Protein 6RPO (pdb70)

Foldseek 3Di:
DVVVVVCVCVVWVKDKDKFKDKDKDKDAADPPQQFKDKDFDWDWVLVRWDADDPQQGGPQQFWKKDFFKKKKKWAFDDAPVDDDKWKKKKDWDALQDGPHDDVPDDTGSDHPCPPPPGIDIDGPHHDMDMDMDGWFWHDDPPPSDTDDDDVVPDDMDTDDNPPTTITGTMIMMITHYRHMTMIMMMMMITMMGTHRDHDDD

Sequence (201 aa):
RFRARYRWRRKNGITNLRLTRQVELWVPKDAANASFYVNHYTFDLDDFIPAGTQLNSSPLPFKYYRIRKVKVEFQPRLPITSPFRGYGSTVPILDGAFVTPATGESDPIWDPYINFSGRHVIRTPAWYHKRYFTPKPLIDGNTGFFQPNNKQNALWFPNKQGQNIQWSGLGFAMQKGNEAYNYQVRFTLYVQFREFDLFNN

B-factor: mean 18.2, std 10.77, range [4.27, 55.78]

Solvent-accessible surface area: 11924 Å² total; per-residue (Å²): 235,161,158,55,122,103,129,86,79,137,138,38,23,8,38,82,66,166,25,66,66,77,40,75,10,145,0,58,110,27,88,104,94,41,6,16,52,6,48,62,34,41,4,17,1,52,86,22,8,98,80,34,95,185,75,29,63,15,62,38,32,28,94,70,1,14,9,36,58,0,55,0,17,0,45,46,129,57,90,122,120,23,119,76,141,2,110,2,3,0,2,37,14,53,73,27,66,44,67,41,40,66,145,79,110,97,50,30,114,172,16,20,0,92,144,90,130,34,99,88,74,1,111,1,7,8,45,121,18,100,20,109,24,30,3,12,17,61,81,56,85,144,96,30,108,96,52,112,105,84,133,146,94,31,79,67,26,62,20,111,49,51,130,17,51,72,7,0,0,0,0,0,0,0,39,15,7,91,103,31,11,30,0,34,0,89,2,7,0,66,1,4,0,71,74,112,42,104,122,142,156

Radius of gyration: 19.81 Å; Cα contacts (8 Å, |Δi|>4): 432; chains: 1; bounding box: 56×43×59 Å

Secondary structure (DSSP, 8-state):
--HHHHHHHHHHT-EEEEEEEEEEEEE---SSS--EEEEEEEEEHHHHS----SSSSSSS-EEEEEEEEEEEEEEE-S-TT-S---EEEEEE-SSS---PPPBTB---SS-TTTT-TT-EEEETTT--EEEEE--EE---SSS-----S-TTTPPPEE--SSSPPEEEEEEEEEE--SS-EEEEEEEEEEEEEEEE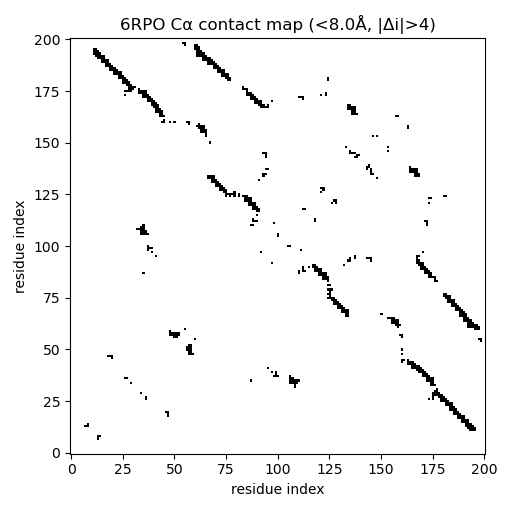-----

Nearest PDB structures (foldseek):
  6rpk-assembly1_u  TM=1.000E+00  e=1.065E-37  Bat circovirus
  6rpl-assembly1_u  TM=9.435E-01  e=1.632E-32  Bat circovirus
  3jci-assembly1_A  TM=9.726E-01  e=2.157E-23  Porcine circovirus 2
  3r0r-assembly1_A  TM=9.691E-01  e=1.041E-22  Porcine circovirus 2
  6ola-assembly1_A0  TM=9.550E-01  e=4.042E-22  Porcine circovirus 2

Structure (mmCIF, N/CA/C/O backbone):
data_6RPO
#
_entry.id   6RPO
#
_cell.length_a   1.00
_cell.length_b   1.00
_cell.length_c   1.00
_cell.angle_alpha   90.00
_cell.angle_beta   90.00
_cell.angle_gamma   90.00
#
_symmetry.space_group_name_H-M   'P 1'
#
loop_
_atom_site.group_PDB
_atom_site.id
_atom_site.type_symbol
_atom_site.label_atom_id
_atom_site.label_alt_id
_atom_site.label_comp_id
_atom_site.label_asym_id
_atom_site.label_entity_id
_atom_site.label_seq_id
_atom_site.pdbx_PDB_ins_code
_atom_site.Cartn_x
_atom_site.Cartn_y
_atom_site.Cartn_z
_atom_site.occupancy
_atom_site.B_iso_or_equiv
_atom_site.auth_seq_id
_atom_site.auth_comp_id
_atom_site.auth_asym_id
_atom_site.auth_atom_id
_atom_site.pdbx_PDB_model_num
ATOM 1 N N . ARG A 1 33 ? -43.459 -8.158 30.959 1.00 55.78 30 ARG u N 1
ATOM 2 C CA . ARG A 1 33 ? -43.751 -8.122 29.532 1.00 55.78 30 ARG u CA 1
ATOM 3 C C . ARG A 1 33 ? -44.675 -9.286 29.168 1.00 55.78 30 ARG u C 1
ATOM 4 O O . ARG A 1 33 ? -45.740 -9.078 28.590 1.00 55.78 30 ARG u O 1
ATOM 12 N N . PHE A 1 34 ? -44.264 -10.511 29.506 1.00 53.12 31 PHE u N 1
ATOM 13 C CA . PHE A 1 34 ? -45.161 -11.659 29.480 1.00 53.12 31 PHE u CA 1
ATOM 14 C C . PHE A 1 34 ? -45.321 -12.313 30.844 1.00 53.12 31 PHE u C 1
ATOM 15 O O . PHE A 1 34 ? -46.212 -13.154 31.010 1.00 53.12 31 PHE u O 1
ATOM 23 N N . ARG A 1 35 ? -44.480 -11.965 31.816 1.00 45.51 32 ARG u N 1
ATOM 24 C CA . ARG A 1 35 ? -44.777 -12.292 33.202 1.00 45.51 32 ARG u CA 1
ATOM 25 C C . ARG A 1 35 ? -45.660 -11.234 33.854 1.00 45.51 32 ARG u C 1
ATOM 26 O O . ARG A 1 35 ? -46.197 -11.470 34.941 1.00 45.51 32 ARG u O 1
ATOM 34 N N . ALA A 1 36 ? -45.849 -10.088 33.200 1.00 40.71 33 ALA u N 1
ATOM 35 C CA . ALA A 1 36 ? -46.889 -9.156 33.620 1.00 40.71 33 ALA u CA 1
ATOM 36 C C . ALA A 1 36 ? -48.279 -9.666 33.251 1.00 40.71 33 ALA u C 1
ATOM 37 O O . ALA A 1 36 ? -49.257 -9.339 33.930 1.00 40.71 33 ALA u O 1
ATOM 39 N N . ARG A 1 37 ? -48.380 -10.460 32.183 1.00 39.45 34 ARG u N 1
ATOM 40 C CA . ARG A 1 37 ? -49.633 -11.130 31.857 1.00 39.45 34 ARG u CA 1
ATOM 41 C C . ARG A 1 37 ? -49.911 -12.275 32.824 1.00 39.45 34 ARG u C 1
ATOM 42 O O . ARG A 1 37 ? -51.076 -12.565 33.122 1.00 39.45 34 ARG u O 1
ATOM 50 N N . TYR A 1 38 ? -48.855 -12.915 33.338 1.00 38.41 35 TYR u N 1
ATOM 51 C CA . TYR A 1 38 ? -49.026 -13.969 34.334 1.00 38.41 35 TYR u CA 1
ATOM 52 C C . TYR A 1 38 ? -49.567 -13.410 35.643 1.00 38.41 35 TYR u C 1
ATOM 53 O O . TYR A 1 38 ? -50.437 -14.021 36.271 1.00 38.41 35 TYR u O 1
ATOM 62 N N . ARG A 1 39 ? -49.051 -12.261 36.082 1.00 36.69 36 ARG u N 1
ATOM 63 C CA . ARG A 1 39 ? -49.516 -11.710 37.347 1.00 36.69 36 ARG u CA 1
ATOM 64 C C . ARG A 1 39 ? -50.865 -11.022 37.209 1.00 36.69 36 ARG u C 1
ATOM 65 O O . ARG A 1 39 ? -51.541 -10.806 38.214 1.00 36.69 36 ARG u O 1
ATOM 73 N N . TRP A 1 40 ? -51.280 -10.672 35.992 1.00 29.13 37 TRP u N 1
ATOM 74 C CA . TRP A 1 40 ? -52.657 -10.229 35.808 1.00 29.13 37 TRP u CA 1
ATOM 75 C C . TRP A 1 40 ? -53.632 -11.392 35.954 1.00 29.13 37 TRP u C 1
ATOM 76 O O . TRP A 1 40 ? -54.699 -11.241 36.555 1.00 29.13 37 TRP u O 1
ATOM 87 N N . ARG A 1 41 ? -53.281 -12.562 35.414 1.00 26.21 38 ARG u N 1
ATOM 88 C CA . ARG A 1 41 ? -54.149 -13.726 35.527 1.00 26.21 38 ARG u CA 1
ATOM 89 C C . ARG A 1 41 ? -54.165 -14.312 36.930 1.00 26.21 38 ARG u C 1
ATOM 90 O O . ARG A 1 41 ? -55.196 -14.840 37.350 1.00 26.21 38 ARG u O 1
ATOM 98 N N . ARG A 1 42 ? -53.059 -14.226 37.664 1.00 30.21 39 ARG u N 1
ATOM 99 C CA . ARG A 1 42 ? -52.996 -14.773 39.013 1.00 30.21 39 ARG u CA 1
ATOM 100 C C . ARG A 1 42 ? -53.699 -13.888 40.031 1.00 30.21 39 ARG u C 1
ATOM 101 O O . ARG A 1 42 ? -54.392 -14.406 40.913 1.00 30.21 39 ARG u O 1
ATOM 109 N N . LYS A 1 43 ? -53.529 -12.568 39.920 1.00 26.46 40 LYS u N 1
ATOM 110 C CA . LYS A 1 43 ? -54.108 -11.635 40.879 1.00 26.46 40 LYS u CA 1
ATOM 111 C C . LYS A 1 43 ? -55.624 -11.605 40.786 1.00 26.46 40 LYS u C 1
ATOM 112 O O . LYS A 1 43 ? -56.306 -11.535 41.811 1.00 26.46 40 LYS u O 1
ATOM 118 N N . ASN A 1 44 ? -56.160 -11.661 39.571 1.00 20.87 41 ASN u N 1
ATOM 119 C CA . ASN A 1 44 ? -57.586 -11.537 39.331 1.00 20.87 41 ASN u CA 1
ATOM 120 C C . ASN A 1 44 ? -58.298 -12.876 39.220 1.00 20.87 41 ASN u C 1
ATOM 121 O O . ASN A 1 44 ? -59.526 -12.894 39.128 1.00 20.87 41 ASN u O 1
ATOM 126 N N . GLY A 1 45 ? -57.568 -13.987 39.220 1.00 18.35 42 GLY u N 1
ATOM 127 C CA . GLY A 1 45 ? -58.171 -15.303 39.146 1.00 18.35 42 GLY u CA 1
ATOM 128 C C . GLY A 1 45 ? -58.729 -15.674 37.785 1.00 18.35 42 GLY u C 1
ATOM 129 O O . GLY A 1 45 ? -59.816 -16.245 37.700 1.00 18.35 42 GLY u O 1
ATOM 130 N N . ILE A 1 46 ? -57.996 -15.368 36.719 1.00 17.44 43 ILE u N 1
ATOM 131 C CA . ILE A 1 46 ? -58.479 -15.585 35.360 1.00 17.44 43 ILE u CA 1
ATOM 132 C C . ILE A 1 46 ? -58.304 -17.048 34.980 1.00 17.44 43 ILE u C 1
ATOM 133 O O . ILE A 1 46 ? -57.186 -17.573 34.981 1.00 17.44 43 ILE u O 1
ATOM 138 N N . THR A 1 47 ? -59.407 -17.707 34.635 1.00 12.84 44 THR u N 1
ATOM 139 C CA . THR A 1 47 ? -59.361 -19.075 34.132 1.00 12.84 44 THR u CA 1
ATOM 140 C C . THR A 1 47 ? -60.146 -19.131 32.832 1.00 12.84 44 THR u C 1
ATOM 141 O O . THR A 1 47 ? -60.963 -18.248 32.554 1.00 12.84 44 THR u O 1
ATOM 145 N N . ASN A 1 48 ? -59.869 -20.146 32.023 1.00 11.66 45 ASN u N 1
ATOM 146 C CA . ASN A 1 48 ? -60.538 -20.344 30.745 1.00 11.66 45 ASN u CA 1
ATOM 147 C C . ASN A 1 48 ? -61.108 -21.755 30.711 1.00 11.66 45 ASN u C 1
ATOM 148 O O . ASN A 1 48 ? -60.367 -22.727 30.874 1.00 11.66 45 ASN u O 1
ATOM 153 N N . LEU A 1 49 ? -62.412 -21.873 30.500 1.00 8.52 46 LEU u N 1
ATOM 154 C CA . LEU A 1 49 ? -63.094 -23.158 30.546 1.00 8.52 46 LEU u CA 1
ATOM 155 C C . LEU A 1 49 ? -63.982 -23.357 29.324 1.00 8.52 46 LEU u C 1
ATOM 156 O O . LEU A 1 49 ? -64.364 -22.415 28.629 1.00 8.52 46 LEU u O 1
ATOM 161 N N . ARG A 1 50 ? -64.317 -24.620 29.082 1.00 7.54 47 ARG u N 1
ATOM 162 C CA . ARG A 1 50 ? -65.122 -25.026 27.935 1.00 7.54 47 ARG u CA 1
ATOM 163 C C . ARG A 1 50 ? -66.340 -25.779 28.455 1.00 7.54 47 ARG u C 1
ATOM 164 O O . ARG A 1 50 ? -66.194 -26.767 29.176 1.00 7.54 47 ARG u O 1
ATOM 172 N N . LEU A 1 51 ? -67.534 -25.316 28.098 1.00 8.23 48 LEU u N 1
ATOM 173 C CA . LEU A 1 51 ? -68.784 -25.926 28.530 1.00 8.23 48 LEU u CA 1
ATOM 174 C C . LEU A 1 51 ? -69.619 -26.350 27.329 1.00 8.23 48 LEU u C 1
ATOM 175 O O . LEU A 1 51 ? -69.757 -25.607 26.357 1.00 8.23 48 LEU u O 1
ATOM 180 N N . THR A 1 52 ? -70.200 -27.544 27.417 1.00 10.25 49 THR u N 1
ATOM 181 C CA . THR A 1 52 ? -70.866 -28.167 26.281 1.00 10.25 49 THR u CA 1
ATOM 182 C C . THR A 1 52 ? -72.208 -28.752 26.705 1.00 10.25 49 THR u C 1
ATOM 183 O O . THR A 1 52 ? -72.316 -29.330 27.789 1.00 10.25 49 THR u O 1
ATOM 187 N N . ARG A 1 53 ? -73.227 -28.590 25.859 1.00 14.16 50 ARG u N 1
ATOM 188 C CA . ARG A 1 53 ? -74.520 -29.238 26.035 1.00 14.16 50 ARG u CA 1
ATOM 189 C C . ARG A 1 53 ? -75.081 -29.631 24.672 1.00 14.16 50 ARG u C 1
ATOM 190 O O . ARG A 1 53 ? -74.618 -29.162 23.631 1.00 14.16 50 ARG u O 1
ATOM 198 N N . GLN A 1 54 ? -76.087 -30.506 24.690 1.00 14.87 51 GLN u N 1
ATOM 199 C CA . GLN A 1 54 ? -76.741 -30.989 23.480 1.00 14.87 51 GLN u CA 1
ATOM 200 C C . GLN A 1 54 ? -78.245 -30.796 23.579 1.00 14.87 51 GLN u C 1
ATOM 201 O O . GLN A 1 54 ? -78.818 -30.845 24.668 1.00 14.87 51 GLN u O 1
ATOM 207 N N . VAL A 1 55 ? -78.882 -30.575 22.425 1.00 13.38 52 VAL u N 1
ATOM 208 C CA . VAL A 1 55 ? -80.337 -30.601 22.295 1.00 13.38 52 VAL u CA 1
ATOM 209 C C . VAL A 1 55 ? -80.682 -31.360 21.021 1.00 13.38 52 VAL u C 1
ATOM 210 O O . VAL A 1 55 ? -79.816 -31.663 20.198 1.00 13.38 52 VAL u O 1
ATOM 214 N N . GLU A 1 56 ? -81.966 -31.659 20.858 1.00 15.97 53 GLU u N 1
ATOM 215 C CA . GLU A 1 56 ? -82.484 -32.315 19.666 1.00 15.97 53 GLU u CA 1
ATOM 216 C C . GLU A 1 56 ? -83.336 -31.329 18.878 1.00 15.97 53 GLU u C 1
ATOM 217 O O . GLU A 1 56 ? -84.090 -30.549 19.465 1.00 15.97 53 GLU u O 1
ATOM 223 N N . LEU A 1 57 ? -83.203 -31.357 17.554 1.00 16.71 54 LEU u N 1
ATOM 224 C CA . LEU A 1 57 ? -83.907 -30.434 16.671 1.00 16.71 54 LEU u CA 1
ATOM 225 C C . LEU A 1 57 ? -84.765 -31.233 15.694 1.00 16.71 54 LEU u C 1
ATOM 226 O O . LEU A 1 57 ? -84.255 -32.075 14.951 1.00 16.71 54 LEU u O 1
ATOM 231 N N . TRP A 1 58 ? -86.062 -30.949 15.680 1.00 23.56 55 TRP u N 1
ATOM 232 C CA . TRP A 1 58 ? -87.016 -31.655 14.832 1.00 23.56 55 TRP u CA 1
ATOM 233 C C . TRP A 1 58 ? -87.476 -30.742 13.704 1.00 23.56 55 TRP u C 1
ATOM 234 O O . TRP A 1 58 ? -87.984 -29.646 13.952 1.00 23.56 55 TRP u O 1
ATOM 245 N N . VAL A 1 59 ? -87.303 -31.196 12.472 1.00 24.39 56 VAL u N 1
ATOM 246 C CA . VAL A 1 59 ? -87.867 -30.538 11.297 1.00 24.39 56 VAL u CA 1
ATOM 247 C C . VAL A 1 59 ? -89.086 -31.342 10.863 1.00 24.39 56 VAL u C 1
ATOM 248 O O . VAL A 1 59 ? -88.953 -32.542 10.595 1.00 24.39 56 VAL u O 1
ATOM 252 N N . PRO A 1 60 ? -90.269 -30.750 10.810 1.00 28.75 57 PRO u N 1
ATOM 253 C CA . PRO A 1 60 ? -91.477 -31.511 10.482 1.00 28.75 57 PRO u CA 1
ATOM 254 C C . PRO A 1 60 ? -91.584 -31.801 8.988 1.00 28.75 57 PRO u C 1
ATOM 255 O O . PRO A 1 60 ? -90.782 -31.355 8.172 1.00 28.75 57 PRO u O 1
ATOM 259 N N . LYS A 1 61 ? -92.605 -32.577 8.651 1.00 36.76 58 LYS u N 1
ATOM 260 C CA . LYS A 1 61 ? -92.959 -32.980 7.300 1.00 36.76 58 LYS u CA 1
ATOM 261 C C . LYS A 1 61 ? -93.571 -31.811 6.530 1.00 36.76 58 LYS u C 1
ATOM 262 O O . LYS A 1 61 ? -94.217 -30.932 7.102 1.00 36.76 58 LYS u O 1
ATOM 268 N N . ASP A 1 62 ? -93.366 -31.810 5.210 1.00 40.96 59 ASP u N 1
ATOM 269 C CA . ASP A 1 62 ? -94.139 -30.919 4.344 1.00 40.96 59 ASP u CA 1
ATOM 270 C C . ASP A 1 62 ? -94.468 -31.659 3.049 1.00 40.96 59 ASP u C 1
ATOM 271 O O . ASP A 1 62 ? -93.568 -32.141 2.357 1.00 40.96 59 ASP u O 1
ATOM 276 N N . ALA A 1 63 ? -95.755 -31.718 2.722 1.00 43.35 60 ALA u N 1
ATOM 277 C CA . ALA A 1 63 ? -96.228 -32.357 1.496 1.00 43.35 60 ALA u CA 1
ATOM 278 C C . ALA A 1 63 ? -96.366 -31.312 0.394 1.00 43.35 60 ALA u C 1
ATOM 279 O O . ALA A 1 63 ? -97.227 -30.429 0.467 1.00 43.35 60 ALA u O 1
ATOM 281 N N . ALA A 1 64 ? -95.471 -31.393 -0.601 1.00 41.98 61 ALA u N 1
ATOM 282 C CA . ALA A 1 64 ? -95.616 -30.754 -1.917 1.00 41.98 61 ALA u CA 1
ATOM 283 C C . ALA A 1 64 ? -95.584 -29.226 -1.853 1.00 41.98 61 ALA u C 1
ATOM 284 O O . ALA A 1 64 ? -96.275 -28.540 -2.608 1.00 41.98 61 ALA u O 1
ATOM 286 N N . ASN A 1 65 ? -94.771 -28.687 -0.949 1.00 42.21 62 ASN u N 1
ATOM 287 C CA . ASN A 1 65 ? -94.471 -27.261 -0.975 1.00 42.21 62 ASN u CA 1
ATOM 288 C C . ASN A 1 65 ? -92.999 -26.925 -0.787 1.00 42.21 62 ASN u C 1
ATOM 289 O O . ASN A 1 65 ? -92.574 -25.871 -1.277 1.00 42.21 62 ASN u O 1
ATOM 294 N N . ALA A 1 66 ? -92.214 -27.796 -0.137 1.00 35.07 63 ALA u N 1
ATOM 295 C CA . ALA A 1 66 ? -90.802 -27.568 0.211 1.00 35.07 63 ALA u CA 1
ATOM 296 C C . ALA A 1 66 ? -90.605 -26.249 0.960 1.00 35.07 63 ALA u C 1
ATOM 297 O O . ALA A 1 66 ? -89.775 -25.416 0.597 1.00 35.07 63 ALA u O 1
ATOM 299 N N . SER A 1 67 ? -91.382 -26.070 2.026 1.00 31.14 64 SER u N 1
ATOM 300 C CA . SER A 1 67 ? -91.324 -24.873 2.846 1.00 31.14 64 SER u CA 1
ATOM 301 C C . SER A 1 67 ? -90.056 -24.864 3.699 1.00 31.14 64 SER u C 1
ATOM 302 O O . SER A 1 67 ? -89.244 -25.791 3.675 1.00 31.14 64 SER u O 1
ATOM 305 N N . PHE A 1 68 ? -89.884 -23.804 4.477 1.00 22.83 65 PHE u N 1
ATOM 306 C CA . PHE A 1 68 ? -88.701 -23.650 5.302 1.00 22.83 65 PHE u CA 1
ATOM 307 C C . PHE A 1 68 ? -89.076 -23.658 6.775 1.00 22.83 65 PHE u C 1
ATOM 308 O O . PHE A 1 68 ? -90.053 -23.036 7.194 1.00 22.83 65 PHE u O 1
ATOM 316 N N . TYR A 1 69 ? -88.285 -24.380 7.560 1.00 20.93 66 TYR u N 1
ATOM 317 C CA . TYR A 1 69 ? -88.416 -24.398 9.012 1.00 20.93 66 TYR u CA 1
ATOM 318 C C . TYR A 1 69 ? -87.457 -23.350 9.564 1.00 20.93 66 TYR u C 1
ATOM 319 O O . TYR A 1 69 ? -86.238 -23.525 9.513 1.00 20.93 66 TYR u O 1
ATOM 328 N N . VAL A 1 70 ? -88.005 -22.271 10.103 1.00 18.41 67 VAL u N 1
ATOM 329 C CA . VAL A 1 70 ? -87.219 -21.141 10.574 1.00 18.41 67 VAL u CA 1
ATOM 330 C C . VAL A 1 70 ? -87.295 -21.090 12.091 1.00 18.41 67 VAL u C 1
ATOM 331 O O . VAL A 1 70 ? -88.388 -21.008 12.664 1.00 18.41 67 VAL u O 1
ATOM 335 N N . ASN A 1 71 ? -86.139 -21.143 12.742 1.00 16.01 68 ASN u N 1
ATOM 336 C CA . ASN A 1 71 ? -86.065 -21.012 14.187 1.00 16.01 68 ASN u CA 1
ATOM 337 C C . ASN A 1 71 ? -84.731 -20.364 14.541 1.00 16.01 68 ASN u C 1
ATOM 338 O O . ASN A 1 71 ? -83.966 -19.961 13.662 1.00 16.01 68 ASN u O 1
ATOM 343 N N . HIS A 1 72 ? -84.447 -20.260 15.834 1.00 14.41 69 HIS u N 1
ATOM 344 C CA . HIS A 1 72 ? -83.221 -19.616 16.276 1.00 14.41 69 HIS u CA 1
ATOM 345 C C . HIS A 1 72 ? -82.766 -20.223 17.594 1.00 14.41 69 HIS u C 1
ATOM 346 O O . HIS A 1 72 ? -83.489 -20.983 18.239 1.00 14.41 69 HIS u O 1
ATOM 353 N N . TYR A 1 73 ? -81.543 -19.871 17.980 1.00 12.88 70 TYR u N 1
ATOM 354 C CA . TYR A 1 73 ? -80.957 -20.296 19.244 1.00 12.88 70 TYR u CA 1
ATOM 355 C C . TYR A 1 73 ? -80.305 -19.097 19.905 1.00 12.88 70 TYR u C 1
ATOM 356 O O . TYR A 1 73 ? -79.613 -18.323 19.240 1.00 12.88 70 TYR u O 1
ATOM 365 N N . THR A 1 74 ? -80.518 -18.950 21.205 1.00 12.26 71 THR u N 1
ATOM 366 C CA . THR A 1 74 ? -79.716 -18.077 22.047 1.00 12.26 71 THR u CA 1
ATOM 367 C C . THR A 1 74 ? -79.051 -18.914 23.132 1.00 12.26 71 THR u C 1
ATOM 368 O O . THR A 1 74 ? -79.376 -20.086 23.321 1.00 12.26 71 THR u O 1
ATOM 372 N N . PHE A 1 75 ? -78.106 -18.307 23.842 1.00 11.58 72 PHE u N 1
ATOM 373 C CA . PHE A 1 75 ? -77.275 -19.022 24.807 1.00 11.58 72 PHE u CA 1
ATOM 374 C C . PHE A 1 75 ? -77.381 -18.363 26.175 1.00 11.58 72 PHE u C 1
ATOM 375 O O . PHE A 1 75 ? -77.058 -17.184 26.336 1.00 11.58 72 PHE u O 1
ATOM 383 N N . ASP A 1 76 ? -77.839 -19.131 27.153 1.00 18.17 73 ASP u N 1
ATOM 384 C CA . ASP A 1 76 ? -77.822 -18.733 28.550 1.00 18.17 73 ASP u CA 1
ATOM 385 C C . ASP A 1 76 ? -76.876 -19.652 29.302 1.00 18.17 73 ASP u C 1
ATOM 386 O O . ASP A 1 76 ? -76.784 -20.844 29.004 1.00 18.17 73 ASP u O 1
ATOM 391 N N . LEU A 1 77 ? -76.187 -19.093 30.292 1.00 18.28 74 LEU u N 1
ATOM 392 C CA . LEU A 1 77 ? -75.247 -19.869 31.088 1.00 18.28 74 LEU u CA 1
ATOM 393 C C . LEU A 1 77 ? -75.950 -20.814 32.059 1.00 18.28 74 LEU u C 1
ATOM 394 O O . LEU A 1 77 ? -75.310 -21.734 32.577 1.00 18.28 74 LEU u O 1
ATOM 399 N N . ASP A 1 78 ? -77.252 -20.621 32.300 1.00 21.54 75 ASP u N 1
ATOM 400 C CA . ASP A 1 78 ? -78.016 -21.498 33.183 1.00 21.54 75 ASP u CA 1
ATOM 401 C C . ASP A 1 78 ? -78.252 -22.886 32.594 1.00 21.54 75 ASP u C 1
ATOM 402 O O . ASP A 1 78 ? -78.440 -23.839 33.355 1.00 21.54 75 ASP u O 1
ATOM 407 N N . ASP A 1 79 ? -78.266 -23.024 31.268 1.00 19.70 76 ASP u N 1
ATOM 408 C CA . AS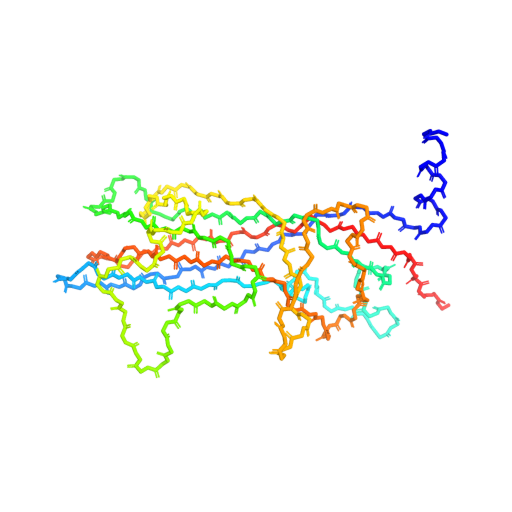P A 1 79 ? -78.427 -24.338 30.659 1.00 19.70 76 ASP u CA 1
ATOM 409 C C . ASP A 1 79 ? -77.162 -25.179 30.734 1.00 19.70 76 ASP u C 1
ATOM 410 O O . ASP A 1 79 ? -77.252 -26.409 30.740 1.00 19.70 76 ASP u O 1
ATOM 415 N N . PHE A 1 80 ? -75.997 -24.544 30.789 1.00 14.22 77 PHE u N 1
ATOM 416 C CA . PHE A 1 80 ? -74.718 -25.234 30.754 1.00 14.22 77 PHE u CA 1
ATOM 417 C C . PHE A 1 80 ? -74.200 -25.597 32.136 1.00 14.22 77 PHE u C 1
ATOM 418 O O . PHE A 1 80 ? -73.404 -26.534 32.256 1.00 14.22 77 PHE u O 1
ATOM 426 N N . ILE A 1 81 ? -74.629 -24.885 33.171 1.00 17.60 78 ILE u N 1
ATOM 427 C CA . ILE A 1 81 ? -74.142 -25.072 34.530 1.00 17.60 78 ILE u CA 1
ATOM 428 C C . ILE A 1 81 ? -75.333 -25.442 35.403 1.00 17.60 78 ILE u C 1
ATOM 429 O O . ILE A 1 81 ? -76.321 -24.708 35.424 1.00 17.60 78 ILE u O 1
ATOM 434 N N . PRO A 1 82 ? -75.284 -26.555 36.140 1.00 20.77 79 PRO u N 1
ATOM 435 C CA . PRO A 1 82 ? -76.414 -26.930 37.004 1.00 20.77 79 PRO u CA 1
ATOM 436 C C . PRO A 1 82 ? -76.505 -26.074 38.259 1.00 20.77 79 PRO u C 1
ATOM 437 O O . PRO A 1 82 ? -75.711 -25.152 38.445 1.00 20.77 79 PRO u O 1
ATOM 441 N N . ALA A 1 83 ? -77.459 -26.368 39.134 1.00 23.69 80 ALA u N 1
ATOM 442 C CA . ALA A 1 83 ? -77.564 -25.626 40.380 1.00 23.69 80 ALA u CA 1
ATOM 443 C C . ALA A 1 83 ? -76.562 -26.141 41.401 1.00 23.69 80 ALA u C 1
ATOM 444 O O . ALA A 1 83 ? -76.249 -27.332 41.454 1.00 23.69 80 ALA u O 1
ATOM 446 N N . GLY A 1 84 ? -76.051 -25.223 42.213 1.00 27.36 81 GLY u N 1
ATOM 447 C CA . GLY A 1 84 ? -75.137 -25.543 43.281 1.00 27.36 81 GLY u CA 1
ATOM 448 C C . GLY A 1 84 ? -75.845 -25.715 44.607 1.00 27.36 81 GLY u C 1
ATOM 449 O O . GLY A 1 84 ? -77.022 -26.085 44.674 1.00 27.36 81 GLY u O 1
ATOM 450 N N . THR A 1 85 ? -75.116 -25.440 45.680 1.00 31.51 82 THR u N 1
ATOM 451 C CA . THR A 1 85 ? -75.604 -25.604 47.038 1.00 31.51 82 THR u CA 1
ATOM 452 C C . THR A 1 85 ? -76.144 -24.281 47.572 1.00 31.51 82 THR u C 1
ATOM 453 O O . THR A 1 85 ? -76.174 -23.262 46.874 1.00 31.51 82 THR u O 1
ATOM 457 N N . GLN A 1 86 ? -76.576 -24.295 48.832 1.00 33.42 83 GLN u N 1
ATOM 458 C CA . GLN A 1 86 ? -76.931 -23.063 49.524 1.00 33.42 83 GLN u CA 1
ATOM 459 C C . GLN A 1 86 ? -75.688 -22.238 49.839 1.00 33.42 83 GLN u C 1
ATOM 460 O O . GLN A 1 86 ? -75.710 -21.007 49.734 1.00 33.42 83 GLN u O 1
ATOM 466 N N . LEU A 1 87 ? -74.587 -22.907 50.188 1.00 29.14 84 LEU u N 1
ATOM 467 C CA . LEU A 1 87 ? -73.341 -22.217 50.507 1.00 29.14 84 LEU u CA 1
ATOM 468 C C . LEU A 1 87 ? -72.688 -21.640 49.255 1.00 29.14 84 LEU u C 1
ATOM 469 O O . LEU A 1 87 ? -72.461 -20.430 49.158 1.00 29.14 84 LEU u O 1
ATOM 474 N N . ASN A 1 88 ? -72.362 -22.497 48.291 1.00 26.08 85 ASN u N 1
ATOM 475 C CA . ASN A 1 88 ? -71.783 -22.069 47.022 1.00 26.08 85 ASN u CA 1
ATOM 476 C C . ASN A 1 88 ? -72.832 -22.260 45.932 1.00 26.08 85 ASN u C 1
ATOM 477 O O . ASN A 1 88 ? -73.103 -23.389 45.514 1.00 26.08 85 ASN u O 1
ATOM 482 N N . SER A 1 89 ? -73.416 -21.152 45.469 1.00 27.06 86 SER u N 1
ATOM 483 C CA . SER A 1 89 ? -74.584 -21.225 44.594 1.00 27.06 86 SER u CA 1
ATOM 484 C C . SER A 1 89 ? -74.234 -21.709 43.193 1.00 27.06 86 SER u C 1
ATOM 485 O O . SER A 1 89 ? -75.067 -22.337 42.535 1.00 27.06 86 SER u O 1
ATOM 488 N N . SER A 1 90 ? -73.024 -21.435 42.719 1.00 21.77 87 SER u N 1
ATOM 489 C CA . SER A 1 90 ? -72.623 -21.936 41.423 1.00 21.77 87 SER u CA 1
ATOM 490 C C . SER A 1 90 ? -71.627 -23.077 41.581 1.00 21.77 87 SER u C 1
ATOM 491 O O . SER A 1 90 ? -70.730 -23.002 42.424 1.00 21.77 87 SER u O 1
ATOM 494 N N . PRO A 1 91 ? -71.767 -24.148 40.793 1.00 20.61 88 PRO u N 1
ATOM 495 C CA . PRO A 1 91 ? -70.720 -25.182 40.750 1.00 20.61 88 PRO u CA 1
ATOM 496 C C . PRO A 1 91 ? -69.388 -24.695 40.203 1.00 20.61 88 PRO u C 1
ATOM 497 O O . PRO A 1 91 ? -68.383 -25.392 40.384 1.00 20.61 88 PRO u O 1
ATOM 501 N N . LEU A 1 92 ? -69.348 -23.553 39.514 1.00 18.10 89 LEU u N 1
ATOM 502 C CA . LEU A 1 92 ? -68.088 -22.927 39.150 1.00 18.10 89 LEU u CA 1
ATOM 503 C C . LEU A 1 92 ? -67.849 -21.750 40.081 1.00 18.10 89 LEU u C 1
ATOM 504 O O . LEU A 1 92 ? -68.545 -20.732 39.964 1.00 18.10 89 LEU u O 1
ATOM 509 N N . PRO A 1 93 ? -66.895 -21.823 41.001 1.00 16.61 90 PRO u N 1
ATOM 510 C CA . PRO A 1 93 ? -66.775 -20.774 42.034 1.00 16.61 90 PRO u CA 1
ATOM 511 C C . PRO A 1 93 ? -66.039 -19.531 41.546 1.00 16.61 90 PRO u C 1
ATOM 512 O O . PRO A 1 93 ? -64.983 -19.142 42.040 1.00 16.61 90 PRO u O 1
ATOM 516 N N . PHE A 1 94 ? -66.616 -18.876 40.546 1.00 14.71 91 PHE u N 1
ATOM 517 C CA . PHE A 1 94 ? -66.089 -17.633 40.017 1.00 14.71 91 PHE u CA 1
ATOM 518 C C . PHE A 1 94 ? -67.190 -16.592 40.017 1.00 14.71 91 PHE u C 1
ATOM 519 O O . PHE A 1 94 ? -68.360 -16.893 39.785 1.00 14.71 91 PHE u O 1
ATOM 527 N N . LYS A 1 95 ? -66.793 -15.355 40.280 1.00 12.69 92 LYS u N 1
ATOM 528 C CA . LYS A 1 95 ? -67.721 -14.244 40.415 1.00 12.69 92 LYS u CA 1
ATOM 529 C C . LYS A 1 95 ? -68.143 -13.632 39.085 1.00 12.69 92 LYS u C 1
ATOM 530 O O . LYS A 1 95 ? -69.287 -13.197 38.956 1.00 12.69 92 LYS u O 1
ATOM 536 N N . TYR A 1 96 ? -67.255 -13.569 38.096 1.00 9.89 93 TYR u N 1
ATOM 537 C CA . TYR A 1 96 ? -67.532 -12.894 36.835 1.00 9.89 93 TYR u CA 1
ATOM 538 C C . TYR A 1 96 ? -67.156 -13.780 35.656 1.00 9.89 93 TYR u C 1
ATOM 539 O O . TYR A 1 96 ? -66.379 -14.725 35.786 1.00 9.89 93 TYR u O 1
ATOM 548 N N . TYR A 1 97 ? -67.733 -13.470 34.498 1.00 10.78 94 TYR u N 1
ATOM 549 C CA . TYR A 1 97 ? -67.448 -14.213 33.280 1.00 10.78 94 TYR u CA 1
ATOM 550 C C . TYR A 1 97 ? -67.678 -13.327 32.068 1.00 10.78 94 TYR u C 1
ATOM 551 O O . TYR A 1 97 ? -68.367 -12.312 32.135 1.00 10.78 94 TYR u O 1
ATOM 560 N N . ARG A 1 98 ? -67.085 -13.736 30.951 1.00 8.12 95 ARG u N 1
ATOM 561 C CA . ARG A 1 98 ? -67.472 -13.237 29.640 1.00 8.12 95 ARG u CA 1
ATOM 562 C C . ARG A 1 98 ? -67.268 -14.359 28.633 1.00 8.12 95 ARG u C 1
ATOM 563 O O . ARG A 1 98 ? -66.316 -15.131 28.740 1.00 8.12 95 ARG u O 1
ATOM 571 N N . ILE A 1 99 ? -68.175 -14.457 27.670 1.00 6.09 96 ILE u N 1
ATOM 572 C CA . ILE A 1 99 ? -68.136 -15.517 26.671 1.00 6.09 96 ILE u CA 1
ATOM 573 C C . ILE A 1 99 ? -67.274 -15.060 25.501 1.00 6.09 96 ILE u C 1
ATOM 574 O O . ILE A 1 99 ? -67.505 -13.993 24.926 1.00 6.09 96 ILE u O 1
ATOM 579 N N . ARG A 1 100 ? -66.275 -15.869 25.154 1.00 6.99 97 ARG u N 1
ATOM 580 C CA . ARG A 1 100 ? -65.349 -15.525 24.081 1.00 6.99 97 ARG u CA 1
ATOM 581 C C . ARG A 1 100 ? -65.856 -16.002 22.727 1.00 6.99 97 ARG u C 1
ATOM 582 O O . ARG A 1 100 ? -65.849 -15.251 21.750 1.00 6.99 97 ARG u O 1
ATOM 590 N N . LYS A 1 101 ? -66.280 -17.262 22.650 1.00 4.67 98 LYS u N 1
ATOM 591 C CA . LYS A 1 101 ? -66.679 -17.904 21.407 1.00 4.67 98 LYS u CA 1
ATOM 592 C C . LYS A 1 101 ? -67.772 -18.920 21.695 1.00 4.67 98 LYS u C 1
ATOM 593 O O . LYS A 1 101 ? -67.840 -19.492 22.781 1.00 4.67 98 LYS u O 1
ATOM 599 N N . VAL A 1 102 ? -68.630 -19.138 20.704 1.00 5.08 99 VAL u N 1
ATOM 600 C CA . VAL A 1 102 ? -69.542 -20.276 20.672 1.00 5.08 99 VAL u CA 1
ATOM 601 C C . VAL A 1 102 ? -69.210 -21.107 19.444 1.00 5.08 99 VAL u C 1
ATOM 602 O O . VAL A 1 102 ? -68.920 -20.562 18.375 1.00 5.08 99 VAL u O 1
ATOM 606 N N . LYS A 1 103 ? -69.227 -22.419 19.604 1.00 6.05 100 LYS u N 1
ATOM 607 C CA . LYS A 1 103 ? -69.313 -23.341 18.484 1.00 6.05 100 LYS u CA 1
ATOM 608 C C . LYS A 1 103 ? -70.693 -23.981 18.537 1.00 6.05 100 LYS u C 1
ATOM 609 O O . LYS A 1 103 ? -71.127 -24.441 19.594 1.00 6.05 100 LYS u O 1
ATOM 615 N N . VAL A 1 104 ? -71.388 -23.979 17.408 1.00 7.62 101 VAL u N 1
ATOM 616 C CA . VAL A 1 104 ? -72.670 -24.655 17.266 1.00 7.62 101 VAL u CA 1
ATOM 617 C C . VAL A 1 104 ? -72.489 -25.749 16.226 1.00 7.62 101 VAL u C 1
ATOM 618 O O . VAL A 1 104 ? -72.154 -25.460 15.076 1.00 7.62 101 VAL u O 1
ATOM 622 N N . GLU A 1 105 ? -72.696 -27.003 16.626 1.00 9.46 102 GLU u N 1
ATOM 623 C CA . GLU A 1 105 ? -72.553 -28.162 15.748 1.00 9.46 102 GLU u CA 1
ATOM 624 C C . GLU A 1 105 ? -73.935 -28.657 15.346 1.00 9.46 102 GLU u C 1
ATOM 625 O O . GLU A 1 105 ? -74.820 -28.781 16.192 1.00 9.46 102 GLU u O 1
ATOM 631 N N . PHE A 1 106 ? -74.116 -28.955 14.063 1.00 9.38 103 PHE u N 1
ATOM 632 C CA . PHE A 1 106 ? -75.298 -29.680 13.603 1.00 9.38 103 PHE u CA 1
ATOM 633 C C . PHE A 1 106 ? -74.883 -31.097 13.230 1.00 9.38 103 PHE u C 1
ATOM 634 O O . PHE A 1 106 ? -74.197 -31.307 12.227 1.00 9.38 103 PHE u O 1
ATOM 642 N N . GLN A 1 107 ? -75.297 -32.072 14.031 1.00 10.40 104 GLN u N 1
ATOM 643 C CA . GLN A 1 107 ? -74.899 -33.458 13.833 1.00 10.40 104 GLN u CA 1
ATOM 644 C C . GLN A 1 107 ? -76.074 -34.253 13.292 1.00 10.40 104 GLN u C 1
ATOM 645 O O . GLN A 1 107 ? -77.112 -34.323 13.961 1.00 10.40 104 GLN u O 1
ATOM 651 N N . PRO A 1 108 ? -75.964 -34.869 12.118 1.00 10.54 105 PRO u N 1
ATOM 652 C CA . PRO A 1 108 ? -77.131 -35.516 11.513 1.00 10.54 105 PRO u CA 1
ATOM 653 C C . PRO A 1 108 ? -77.428 -36.872 12.131 1.00 10.54 105 PRO u C 1
ATOM 654 O O . PRO A 1 108 ? -76.571 -37.529 12.719 1.00 10.54 105 PRO u O 1
ATOM 658 N N . ARG A 1 109 ? -78.684 -37.282 11.995 1.00 14.25 106 ARG u N 1
ATOM 659 C CA . ARG A 1 109 ? -79.131 -38.575 12.486 1.00 14.25 106 ARG u CA 1
ATOM 660 C C . ARG A 1 109 ? -79.475 -39.563 11.385 1.00 14.25 106 ARG u C 1
ATOM 661 O O . ARG A 1 109 ? -79.690 -40.738 11.685 1.00 14.25 106 ARG u O 1
ATOM 669 N N . LEU A 1 110 ? -79.500 -39.151 10.178 1.00 16.18 107 LEU u N 1
ATOM 670 C CA . LEU A 1 110 ? -79.905 -39.909 9.011 1.00 16.18 107 LEU u CA 1
ATOM 671 C C . LEU A 1 110 ? -78.702 -40.186 8.113 1.00 16.18 107 LEU u C 1
ATOM 672 O O . LEU A 1 110 ? -77.773 -39.378 8.050 1.00 16.18 107 LEU u O 1
ATOM 677 N N . PRO A 1 111 ? -78.663 -41.321 7.420 1.00 17.41 108 PRO u N 1
ATOM 678 C CA . PRO A 1 111 ? -77.520 -41.625 6.555 1.00 17.41 108 PRO u CA 1
ATOM 679 C C . PRO A 1 111 ? -77.624 -40.885 5.227 1.00 17.41 108 PRO u C 1
ATOM 680 O O . PRO A 1 111 ? -78.641 -40.280 4.895 1.00 17.41 108 PRO u O 1
ATOM 684 N N . ILE A 1 112 ? -76.540 -40.962 4.448 1.00 18.84 109 ILE u N 1
ATOM 685 C CA . ILE A 1 112 ? -76.464 -40.210 3.196 1.00 18.84 109 ILE u CA 1
ATOM 686 C C . ILE A 1 112 ? -77.272 -40.826 2.067 1.00 18.84 109 ILE u C 1
ATOM 687 O O . ILE A 1 112 ? -77.360 -40.222 0.993 1.00 18.84 109 ILE u O 1
ATOM 692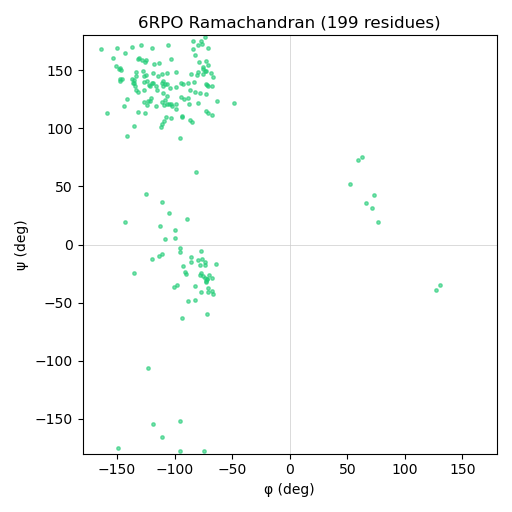 N N . THR A 1 113 ? -77.868 -42.004 2.265 1.00 23.26 110 THR u N 1
ATOM 693 C CA . THR A 1 113 ? -78.759 -42.601 1.276 1.00 23.26 110 THR u CA 1
ATOM 694 C C . THR A 1 113 ? -80.211 -42.170 1.453 1.00 23.26 110 THR u C 1
ATOM 695 O O . THR A 1 113 ? -81.121 -42.859 0.982 1.00 23.26 110 THR u O 1
ATOM 699 N N . SER A 1 114 ? -80.446 -41.049 2.114 1.00 24.37 111 SER u N 1
ATOM 700 C CA . SER A 1 114 ? -81.755 -40.457 2.329 1.00 24.37 111 SER u CA 1
ATOM 701 C C . SER A 1 114 ? -82.364 -39.980 1.008 1.00 24.37 111 SER u C 1
ATOM 702 O O . SER A 1 114 ? -81.648 -39.501 0.125 1.00 24.37 111 SER u O 1
ATOM 705 N N . PRO A 1 115 ? -83.689 -40.093 0.850 1.00 23.90 112 PRO u N 1
ATOM 706 C CA . PRO A 1 115 ? -84.294 -39.875 -0.474 1.00 23.90 112 PRO u CA 1
ATOM 707 C C . PRO A 1 115 ? -84.493 -38.415 -0.868 1.00 23.90 112 PRO u C 1
ATOM 708 O O . PRO A 1 115 ? -84.760 -38.160 -2.047 1.00 23.90 112 PRO u O 1
ATOM 712 N N . PHE A 1 116 ? -84.386 -37.454 0.050 1.00 20.03 113 PHE u N 1
ATOM 713 C CA . PHE A 1 116 ? -84.546 -36.046 -0.299 1.00 20.03 113 PHE u CA 1
ATOM 714 C C . PHE A 1 116 ? -83.429 -35.225 0.327 1.00 20.03 113 PHE u C 1
ATOM 715 O O . PHE A 1 116 ? -83.154 -35.364 1.520 1.00 20.03 113 PHE u O 1
ATOM 723 N N . ARG A 1 117 ? -82.812 -34.354 -0.469 1.00 14.02 114 ARG u N 1
ATOM 724 C CA . ARG A 1 117 ? -81.767 -33.448 -0.009 1.00 14.02 114 ARG u CA 1
ATOM 725 C C . ARG A 1 117 ? -82.276 -32.015 0.004 1.00 14.02 114 ARG u C 1
ATOM 726 O O . ARG A 1 117 ? -82.922 -31.568 -0.946 1.00 14.02 114 ARG u O 1
ATOM 734 N N . GLY A 1 118 ? -81.955 -31.288 1.068 1.00 11.62 115 GLY u N 1
ATOM 735 C CA . GLY A 1 118 ? -82.363 -29.903 1.184 1.00 11.62 115 GLY u CA 1
ATOM 736 C C . GLY A 1 118 ? -81.204 -28.961 1.422 1.00 11.62 115 GLY u C 1
ATOM 737 O O . GLY A 1 118 ? -80.144 -29.388 1.882 1.00 11.62 115 GLY u O 1
ATOM 738 N N . TYR A 1 119 ? -81.386 -27.677 1.116 1.00 11.00 116 TYR u N 1
ATOM 739 C CA . TYR A 1 119 ? -80.298 -26.699 1.185 1.00 11.00 116 TYR u CA 1
ATOM 740 C C . TYR A 1 119 ? -80.811 -25.440 1.877 1.00 11.00 116 TYR u C 1
ATOM 741 O O . TYR A 1 119 ? -81.500 -24.624 1.260 1.00 11.00 116 TYR u O 1
ATOM 750 N N . GLY A 1 120 ? -80.468 -25.284 3.153 1.00 10.75 117 GLY u N 1
ATOM 751 C CA . GLY A 1 120 ? -80.888 -24.154 3.953 1.00 10.75 117 GLY u CA 1
ATOM 752 C C . GLY A 1 120 ? -79.752 -23.213 4.307 1.00 10.75 117 GLY u C 1
ATOM 753 O O . GLY A 1 120 ? -78.653 -23.281 3.750 1.00 10.75 117 GLY u O 1
ATOM 754 N N . SER A 1 121 ? -80.020 -22.330 5.270 1.00 9.95 118 SER u N 1
ATOM 755 C CA . SER A 1 121 ? -79.093 -21.269 5.646 1.00 9.95 118 SER u CA 1
ATOM 756 C C . SER A 1 121 ? -78.954 -21.200 7.159 1.00 9.95 118 SER u C 1
ATOM 757 O O . SER A 1 121 ? -79.899 -21.500 7.882 1.00 9.95 118 SER u O 1
ATOM 760 N N . THR A 1 122 ? -77.771 -20.804 7.627 1.00 7.65 119 THR u N 1
ATOM 761 C CA . THR A 1 122 ? -77.541 -20.415 9.015 1.00 7.65 119 THR u CA 1
ATOM 762 C C . THR A 1 122 ? -76.957 -19.011 9.032 1.00 7.65 119 THR u C 1
ATOM 763 O O . THR A 1 122 ? -76.135 -18.677 8.181 1.00 7.65 119 THR u O 1
ATOM 767 N N . VAL A 1 123 ? -77.380 -18.188 9.987 1.00 7.87 120 VAL u N 1
ATOM 768 C CA . VAL A 1 123 ? -76.845 -16.831 10.130 1.00 7.87 120 VAL u CA 1
ATOM 769 C C . VAL A 1 123 ? -76.557 -16.522 11.594 1.00 7.87 120 VAL u C 1
ATOM 770 O O . VAL A 1 123 ? -77.346 -16.886 12.474 1.00 7.87 120 VAL u O 1
ATOM 774 N N . PRO A 1 124 ? -75.454 -15.863 11.908 1.00 8.17 121 PRO u N 1
ATOM 775 C CA . PRO A 1 124 ? -75.303 -15.253 13.236 1.00 8.17 121 PRO u CA 1
ATOM 776 C C . PRO A 1 124 ? -76.089 -13.953 13.308 1.00 8.17 121 PRO u C 1
ATOM 777 O O . PRO A 1 124 ? -75.998 -13.103 12.419 1.00 8.17 121 PRO u O 1
ATOM 781 N N . ILE A 1 125 ? -76.884 -13.807 14.356 1.00 11.38 122 ILE u N 1
ATOM 782 C CA . ILE A 1 125 ? -77.718 -12.630 14.554 1.00 11.38 122 ILE u CA 1
ATOM 783 C C . ILE A 1 125 ? -77.373 -12.081 15.932 1.00 11.38 122 ILE u C 1
ATOM 784 O O . ILE A 1 125 ? -77.622 -12.720 16.956 1.00 11.38 122 ILE u O 1
ATOM 789 N N . LEU A 1 126 ? -76.768 -10.897 15.951 1.00 11.21 123 LEU u N 1
ATOM 790 C CA . LEU A 1 126 ? -76.130 -10.384 17.152 1.00 11.21 123 LEU u CA 1
ATOM 791 C C . LEU A 1 126 ? -77.033 -9.512 18.011 1.00 11.21 123 LEU u C 1
ATOM 792 O O . LEU A 1 126 ? -76.719 -9.304 19.185 1.00 11.21 123 LEU u O 1
ATOM 797 N N . ASP A 1 127 ? -78.130 -8.986 17.467 1.00 15.81 124 ASP u N 1
ATOM 798 C CA . ASP A 1 127 ? -78.998 -8.129 18.267 1.00 15.81 124 ASP u CA 1
ATOM 799 C C . ASP A 1 127 ? -80.170 -8.885 18.882 1.00 15.81 124 ASP u C 1
ATOM 800 O O . ASP A 1 127 ? -80.967 -8.282 19.606 1.00 15.81 124 ASP u O 1
ATOM 805 N N . GLY A 1 128 ? -80.308 -10.174 18.592 1.00 16.56 125 GLY u N 1
ATOM 806 C CA . GLY A 1 128 ? -81.428 -10.941 19.080 1.00 16.56 125 GLY u CA 1
ATOM 807 C C . GLY A 1 128 ? -82.735 -10.708 18.354 1.00 16.56 125 GLY u C 1
ATOM 808 O O . GLY A 1 128 ? -83.791 -11.027 18.908 1.00 16.56 125 GLY u O 1
ATOM 809 N N . ALA A 1 129 ? -82.705 -10.163 17.141 1.00 17.60 126 ALA u N 1
ATOM 810 C CA . ALA A 1 129 ? -83.908 -9.904 16.359 1.00 17.60 126 ALA u CA 1
ATOM 811 C C . ALA A 1 129 ? -83.933 -10.849 15.163 1.00 17.60 126 ALA u C 1
ATOM 812 O O . ALA A 1 129 ? -83.222 -10.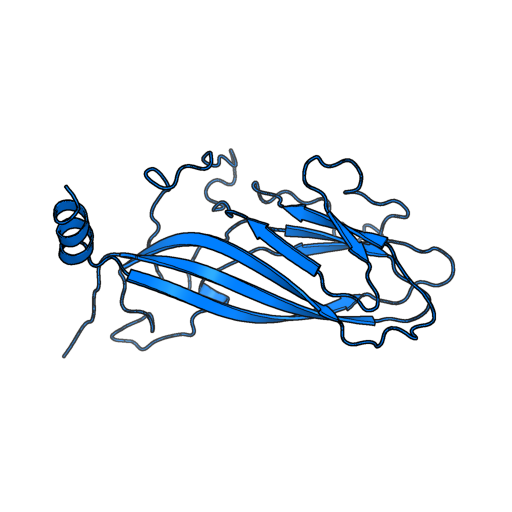631 14.179 1.00 17.60 126 ALA u O 1
ATOM 814 N N . PHE A 1 130 ? -84.770 -11.877 15.242 1.00 17.47 127 PHE u N 1
ATOM 815 C CA . PHE A 1 130 ? -84.830 -12.937 14.246 1.00 17.47 127 PHE u CA 1
ATOM 816 C C . PHE A 1 130 ? -86.071 -12.790 13.368 1.00 17.47 127 PHE u C 1
ATOM 817 O O . PHE A 1 130 ? -86.951 -11.970 13.633 1.00 17.47 127 PHE u O 1
ATOM 825 N N . VAL A 1 131 ? -86.131 -13.603 12.312 1.00 23.88 128 VAL u N 1
ATOM 826 C CA . VAL A 1 131 ? -87.248 -13.565 11.368 1.00 23.88 128 VAL u CA 1
ATOM 827 C C . VAL A 1 131 ? -88.235 -14.686 11.674 1.00 23.88 128 VAL u C 1
ATOM 828 O O . VAL A 1 131 ? -89.143 -14.958 10.879 1.00 23.88 128 VAL u O 1
ATOM 832 N N . THR A 1 132 ? -88.080 -15.313 12.835 1.00 26.34 129 THR u N 1
ATOM 833 C CA . THR A 1 132 ? -88.866 -16.489 13.219 1.00 26.34 129 THR u CA 1
ATOM 834 C C . THR A 1 132 ? -90.352 -16.166 13.334 1.00 26.34 129 THR u C 1
ATOM 835 O O . THR A 1 132 ? -90.722 -15.253 14.085 1.00 26.34 129 THR u O 1
ATOM 839 N N . PRO A 1 133 ? -91.223 -16.863 12.609 1.00 33.43 130 PRO u N 1
ATOM 840 C CA . PRO A 1 133 ? -92.649 -16.533 12.640 1.00 33.43 130 PRO u CA 1
ATOM 841 C C . PRO A 1 133 ? -93.298 -16.930 13.957 1.00 33.43 130 PRO u C 1
ATOM 842 O O . PRO A 1 133 ? -93.054 -18.002 14.515 1.00 33.43 130 PRO u O 1
ATOM 846 N N . ALA A 1 134 ? -94.141 -16.027 14.449 1.00 39.09 131 ALA u N 1
ATOM 847 C CA . ALA A 1 134 ? -94.853 -16.252 15.694 1.00 39.09 131 ALA u CA 1
ATOM 848 C C . ALA A 1 134 ? -95.998 -17.238 15.471 1.00 39.09 131 ALA u C 1
ATOM 849 O O . ALA A 1 134 ? -96.311 -17.627 14.341 1.00 39.09 131 ALA u O 1
ATOM 851 N N . THR A 1 135 ? -96.627 -17.648 16.570 1.00 40.11 132 THR u N 1
ATOM 852 C CA . THR A 1 135 ? -97.733 -18.591 16.518 1.00 40.11 132 THR u CA 1
ATOM 853 C C . THR A 1 135 ? -98.948 -17.955 15.850 1.00 40.11 132 THR u C 1
ATOM 854 O O . THR A 1 135 ? -99.574 -17.037 16.386 1.00 40.11 132 THR u O 1
ATOM 858 N N . GLY A 1 136 ? -99.273 -18.463 14.663 1.00 41.72 133 GLY u N 1
ATOM 859 C CA . GLY A 1 136 ? -100.267 -17.858 13.800 1.00 41.72 133 GLY u CA 1
ATOM 860 C C . GLY A 1 136 ? -99.734 -17.600 12.404 1.00 41.72 133 GLY u C 1
ATOM 861 O O . GLY A 1 136 ? -100.446 -17.802 11.416 1.00 41.72 133 GLY u O 1
ATOM 862 N N . GLU A 1 137 ? -98.480 -17.172 12.304 1.00 43.93 134 GLU u N 1
ATOM 863 C CA . GLU A 1 137 ? -97.835 -16.990 11.014 1.00 43.93 134 GLU u CA 1
ATOM 864 C C . GLU A 1 137 ? -97.290 -18.322 10.514 1.00 43.93 134 GLU u C 1
ATOM 865 O O . GLU A 1 137 ? -96.754 -19.125 11.281 1.00 43.93 134 GLU u O 1
ATOM 871 N N . SER A 1 138 ? -97.438 -18.553 9.214 1.00 41.22 135 SER u N 1
ATOM 872 C CA . SER A 1 138 ? -97.030 -19.827 8.647 1.00 41.22 135 SER u CA 1
ATOM 873 C C . SER A 1 138 ? -95.538 -19.831 8.328 1.00 41.22 135 SER u C 1
ATOM 874 O O . SER A 1 138 ? -94.836 -18.828 8.472 1.00 41.22 135 SER u O 1
ATOM 877 N N . ASP A 1 139 ? -95.061 -20.992 7.900 1.00 36.58 136 ASP u N 1
ATOM 878 C CA . ASP A 1 139 ? -93.686 -21.175 7.469 1.00 36.58 136 ASP u CA 1
ATOM 879 C C . ASP A 1 139 ? -93.526 -20.713 6.020 1.00 36.58 136 ASP u C 1
ATOM 880 O O . ASP A 1 139 ? -94.321 -21.097 5.158 1.00 36.58 136 ASP u O 1
ATOM 885 N N . PRO A 1 140 ? -92.515 -19.894 5.731 1.00 30.13 137 PRO u N 1
ATOM 886 C CA . PRO A 1 140 ? -92.407 -19.282 4.401 1.00 30.13 137 PRO u CA 1
ATOM 887 C C . PRO A 1 140 ? -91.994 -20.272 3.320 1.00 30.13 137 PRO u C 1
ATOM 888 O O . PRO A 1 140 ? -91.406 -21.324 3.578 1.00 30.13 137 PRO u O 1
ATOM 892 N N . ILE A 1 141 ? -92.327 -19.909 2.078 1.00 27.79 138 ILE u N 1
ATOM 893 C CA . ILE A 1 141 ? -91.964 -20.706 0.912 1.00 27.79 138 ILE u CA 1
ATOM 894 C C . ILE A 1 141 ? -90.564 -20.354 0.414 1.00 27.79 138 ILE u C 1
ATOM 895 O O . ILE A 1 141 ? -89.945 -21.147 -0.308 1.00 27.79 138 ILE u O 1
ATOM 900 N N . TRP A 1 142 ? -90.006 -19.234 0.862 1.00 23.62 139 TRP u N 1
ATOM 901 C CA . TRP A 1 142 ? -88.713 -18.741 0.410 1.00 23.62 139 TRP u CA 1
ATOM 902 C C . TRP A 1 142 ? -87.746 -18.699 1.586 1.00 23.62 139 TRP u C 1
ATOM 903 O O . TRP A 1 142 ? -88.162 -18.620 2.742 1.00 23.62 139 TRP u O 1
ATOM 914 N N . ASP A 1 143 ? -86.451 -18.763 1.278 1.00 17.94 140 ASP u N 1
ATOM 915 C CA . ASP A 1 143 ? -85.410 -18.690 2.303 1.00 17.94 140 ASP u CA 1
ATOM 916 C C . ASP A 1 143 ? -85.304 -17.264 2.831 1.00 17.94 140 ASP u C 1
ATOM 917 O O . ASP A 1 143 ? -84.897 -16.368 2.085 1.00 17.94 140 ASP u O 1
ATOM 922 N N . PRO A 1 144 ? -85.623 -17.014 4.104 1.00 15.62 141 PRO u N 1
ATOM 923 C CA . PRO A 1 144 ? -85.518 -15.647 4.626 1.00 15.62 141 PRO u CA 1
ATOM 924 C C . PRO A 1 144 ? -84.094 -15.196 4.910 1.00 15.62 141 PRO u C 1
ATOM 925 O O . PRO A 1 144 ? -83.878 -13.998 5.118 1.00 15.62 141 PRO u O 1
ATOM 929 N N . TYR A 1 145 ? -83.121 -16.100 4.915 1.00 12.88 142 TYR u N 1
ATOM 930 C CA . TYR A 1 145 ? -81.745 -15.760 5.238 1.00 12.88 142 TYR u CA 1
ATOM 931 C C . TYR A 1 145 ? -80.792 -15.879 4.062 1.00 12.88 142 TYR u C 1
ATOM 932 O O . TYR A 1 145 ? -79.580 -15.900 4.279 1.00 12.88 142 TYR u O 1
ATOM 941 N N . ILE A 1 146 ? -81.293 -15.951 2.828 1.00 11.94 143 ILE u N 1
ATOM 942 C CA . ILE A 1 146 ? -80.411 -16.299 1.722 1.00 11.94 143 ILE u CA 1
ATOM 943 C C . ILE A 1 146 ? -79.537 -15.122 1.282 1.00 11.94 143 ILE u C 1
ATOM 944 O O . ILE A 1 146 ? -78.440 -15.342 0.765 1.00 11.94 143 ILE u O 1
ATOM 949 N N . ASN A 1 147 ? -79.951 -13.882 1.534 1.00 11.75 144 ASN u N 1
ATOM 950 C CA . ASN A 1 147 ? -79.187 -12.719 1.105 1.00 11.75 144 ASN u CA 1
ATOM 951 C C . ASN A 1 147 ? -78.344 -12.104 2.210 1.00 11.75 144 ASN u C 1
ATOM 952 O O . ASN A 1 147 ? -77.746 -11.051 1.988 1.00 11.75 144 ASN u O 1
ATOM 957 N N . PHE A 1 148 ? -78.280 -12.720 3.386 1.00 10.35 145 PHE u N 1
ATOM 958 C CA . PHE A 1 148 ? -77.545 -12.121 4.492 1.00 10.35 145 PHE u CA 1
ATOM 959 C C . PHE A 1 148 ? -76.043 -12.229 4.250 1.00 10.35 145 PHE u C 1
ATOM 960 O O . PHE A 1 148 ? -75.562 -13.156 3.599 1.00 10.35 145 PHE u O 1
ATOM 968 N N . SER A 1 149 ? -75.302 -11.246 4.766 1.00 9.94 146 SER u N 1
ATOM 969 C CA . SER A 1 149 ? -73.863 -11.178 4.531 1.00 9.94 146 SER u CA 1
ATOM 970 C C . SER A 1 149 ? -73.103 -12.316 5.195 1.00 9.94 146 SER u C 1
ATOM 971 O O . SER A 1 149 ? -72.058 -12.721 4.682 1.00 9.94 146 SER u O 1
ATOM 974 N N . GLY A 1 150 ? -73.600 -12.846 6.303 1.00 8.14 147 GLY u N 1
ATOM 975 C CA . GLY A 1 150 ? -72.916 -13.944 6.946 1.00 8.14 147 GLY u CA 1
ATOM 976 C C . GLY A 1 150 ? -73.626 -15.279 6.892 1.00 8.14 147 GLY u C 1
ATOM 977 O O . GLY A 1 150 ? -73.546 -16.040 7.855 1.00 8.14 147 GLY u O 1
ATOM 978 N N . ARG A 1 151 ? -74.310 -15.599 5.795 1.00 9.17 148 ARG u N 1
ATOM 979 C CA . ARG A 1 151 ? -75.006 -16.874 5.715 1.00 9.17 148 ARG u CA 1
ATOM 980 C C . ARG A 1 151 ? -74.098 -17.962 5.163 1.00 9.17 148 ARG u C 1
ATOM 981 O O . ARG A 1 151 ? -73.314 -17.734 4.238 1.00 9.17 148 ARG u O 1
ATOM 989 N N . HIS A 1 152 ? -74.200 -19.144 5.752 1.00 7.40 149 HIS u N 1
ATOM 990 C CA . HIS A 1 152 ? -73.587 -20.349 5.228 1.00 7.40 149 HIS u CA 1
ATOM 991 C C . HIS A 1 152 ? -74.692 -21.302 4.809 1.00 7.40 149 HIS u C 1
ATOM 992 O O . HIS A 1 152 ? -75.818 -21.225 5.300 1.00 7.40 149 HIS u O 1
ATOM 999 N N . VAL A 1 153 ? -74.370 -22.197 3.888 1.00 6.67 150 VAL u N 1
ATOM 1000 C CA . VAL A 1 153 ? -75.325 -23.175 3.385 1.00 6.67 150 VAL u CA 1
ATOM 1001 C C . VAL A 1 153 ? -75.204 -24.426 4.240 1.00 6.67 150 VAL u C 1
ATOM 1002 O O . VAL A 1 153 ? -74.115 -24.991 4.376 1.00 6.67 150 VAL u O 1
ATOM 1006 N N . ILE A 1 154 ? -76.311 -24.873 4.812 1.00 9.47 151 ILE u N 1
ATOM 1007 C CA . ILE A 1 154 ? -76.359 -26.166 5.479 1.00 9.47 151 ILE u CA 1
ATOM 1008 C C . ILE A 1 154 ? -77.042 -27.177 4.561 1.00 9.47 151 ILE u C 1
ATOM 1009 O O . ILE A 1 154 ? -78.188 -26.987 4.141 1.00 9.47 151 ILE u O 1
ATOM 1014 N N . ARG A 1 155 ? -76.308 -28.228 4.202 1.00 11.75 152 ARG u N 1
ATOM 1015 C CA . ARG A 1 155 ? -76.828 -29.299 3.362 1.00 11.75 152 ARG u CA 1
ATOM 1016 C C . ARG A 1 155 ? -77.537 -30.285 4.271 1.00 11.75 152 ARG u C 1
ATOM 1017 O O . ARG A 1 155 ? -76.891 -31.041 5.001 1.00 11.75 152 ARG u O 1
ATOM 1025 N N . THR A 1 156 ? -78.848 -30.271 4.241 1.00 15.46 153 THR u N 1
ATOM 1026 C CA . THR A 1 156 ? -79.460 -30.601 5.517 1.00 15.46 153 THR u CA 1
ATOM 1027 C C . THR A 1 156 ? -80.475 -31.737 5.612 1.00 15.46 153 THR u C 1
ATOM 1028 O O . THR A 1 156 ? -81.481 -31.564 6.301 1.00 15.46 153 THR u O 1
ATOM 1032 N N . PRO A 1 157 ? -80.287 -32.914 4.991 1.00 14.02 154 PRO u N 1
ATOM 1033 C CA . PRO A 1 157 ? -80.750 -34.126 5.687 1.00 14.02 154 PRO u CA 1
ATOM 1034 C C . PRO A 1 157 ? -79.666 -34.882 6.454 1.00 14.02 154 PRO u C 1
ATOM 1035 O O . PRO A 1 157 ? -79.924 -35.404 7.540 1.00 14.02 154 PRO u O 1
ATOM 1039 N N . ALA A 1 158 ? -78.438 -34.899 5.936 1.00 10.04 155 ALA u N 1
ATOM 1040 C CA . ALA A 1 158 ? -77.493 -35.925 6.361 1.00 10.04 155 ALA u CA 1
ATOM 1041 C C . ALA A 1 158 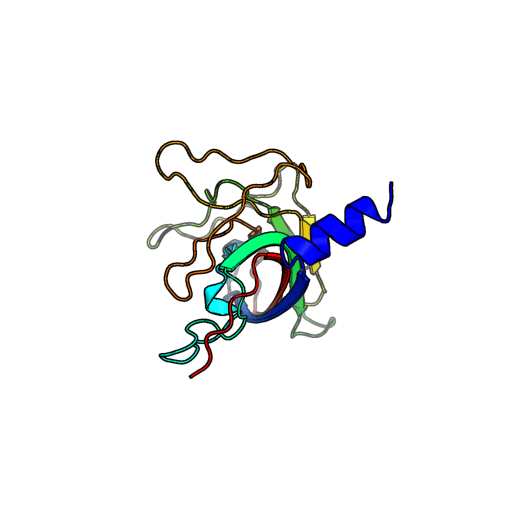? -76.051 -35.454 6.491 1.00 10.04 155 ALA u C 1
ATOM 1042 O O . ALA A 1 158 ? -75.153 -36.301 6.474 1.00 10.04 155 ALA u O 1
ATOM 1044 N N . TRP A 1 159 ? -75.779 -34.166 6.611 1.00 10.56 156 TRP u N 1
ATOM 1045 C CA . TRP A 1 159 ? -74.410 -33.685 6.628 1.00 10.56 156 TRP u CA 1
ATOM 1046 C C . TRP A 1 159 ? -74.153 -32.840 7.865 1.00 10.56 156 TRP u C 1
ATOM 1047 O O . TRP A 1 159 ? -75.081 -32.312 8.480 1.00 10.56 156 TRP u O 1
ATOM 1058 N N . TYR A 1 160 ? -72.883 -32.753 8.235 1.00 7.02 157 TYR u N 1
ATOM 1059 C CA . TYR A 1 160 ? -72.433 -31.970 9.372 1.00 7.02 157 TYR u CA 1
ATOM 1060 C C . TYR A 1 160 ? -72.345 -30.492 9.000 1.00 7.02 157 TYR u C 1
ATOM 1061 O O . TYR A 1 160 ? -72.080 -30.132 7.853 1.00 7.02 157 TYR u O 1
ATOM 1070 N N . HIS A 1 161 ? -72.598 -29.631 9.983 1.00 7.08 158 HIS u N 1
ATOM 1071 C CA . HIS A 1 161 ? -72.502 -28.188 9.791 1.00 7.08 158 HIS u CA 1
ATOM 1072 C C . HIS A 1 161 ? -72.046 -27.560 11.096 1.00 7.08 158 HIS u C 1
ATOM 1073 O O . HIS A 1 161 ? -72.485 -27.983 12.166 1.00 7.08 158 HIS u O 1
ATOM 1080 N N . LYS A 1 162 ? -71.174 -26.563 11.018 1.00 5.99 159 LYS u N 1
ATOM 1081 C CA . LYS A 1 162 ? -70.758 -25.858 12.218 1.00 5.99 159 LYS u CA 1
ATOM 1082 C C . LYS A 1 162 ? -70.511 -24.380 11.947 1.00 5.99 159 LYS u C 1
ATOM 1083 O O . LYS A 1 162 ? -70.008 -24.006 10.887 1.00 5.99 159 LYS u O 1
ATOM 1089 N N . ARG A 1 163 ? -70.885 -23.551 12.921 1.00 6.26 160 ARG u N 1
ATOM 1090 C CA . ARG A 1 163 ? -70.609 -22.121 12.937 1.00 6.26 160 ARG u CA 1
ATOM 1091 C C . ARG A 1 163 ? -69.758 -21.783 14.155 1.00 6.26 160 ARG u C 1
ATOM 1092 O O . ARG A 1 163 ? -69.891 -22.407 15.208 1.00 6.26 160 ARG u O 1
ATOM 1100 N N . TYR A 1 164 ? -68.900 -20.777 14.013 1.00 5.16 161 TYR u N 1
ATOM 1101 C CA . TYR A 1 164 ? -67.956 -20.380 15.057 1.00 5.16 161 TYR u CA 1
ATOM 1102 C C . TYR A 1 164 ? -67.824 -18.862 15.025 1.00 5.16 161 TYR u C 1
ATOM 1103 O O . TYR A 1 164 ? -67.378 -18.308 14.018 1.00 5.16 161 TYR u O 1
ATOM 1112 N N . PHE A 1 165 ? -68.181 -18.190 16.121 1.00 4.27 162 PHE u N 1
ATOM 1113 C CA . PHE A 1 165 ? -68.268 -16.731 16.143 1.00 4.27 162 PHE u CA 1
ATOM 1114 C C . PHE A 1 165 ? -68.313 -16.227 17.584 1.00 4.27 162 PHE u C 1
ATOM 1115 O O . PHE A 1 165 ? -68.518 -16.991 18.526 1.00 4.27 162 PHE u O 1
ATOM 1123 N N . THR A 1 166 ? -68.143 -14.911 17.739 1.00 5.02 163 THR u N 1
ATOM 1124 C CA . THR A 1 166 ? -68.292 -14.230 19.022 1.00 5.02 163 THR u CA 1
ATOM 1125 C C . THR A 1 166 ? -69.744 -13.842 19.234 1.00 5.02 163 THR u C 1
ATOM 1126 O O . THR A 1 166 ? -70.292 -13.085 18.424 1.00 5.02 163 THR u O 1
ATOM 1130 N N . PRO A 1 167 ? -70.397 -14.308 20.293 1.00 5.32 164 PRO u N 1
ATOM 1131 C CA . PRO A 1 167 ? -71.770 -13.880 20.561 1.00 5.32 164 PRO u CA 1
ATOM 1132 C C . PRO A 1 167 ? -71.804 -12.543 21.284 1.00 5.32 164 PRO u C 1
ATOM 1133 O O . PRO A 1 167 ? -70.817 -12.082 21.859 1.00 5.32 164 PRO u O 1
ATOM 1137 N N . LYS A 1 168 ? -72.975 -11.919 21.265 1.00 6.78 165 LYS u N 1
ATOM 1138 C CA . LYS A 1 168 ? -73.140 -10.638 21.918 1.00 6.78 165 LYS u CA 1
ATOM 1139 C C . LYS A 1 168 ? -74.200 -10.736 23.007 1.00 6.78 165 LYS u C 1
ATOM 1140 O O . LYS A 1 168 ? -75.226 -11.397 22.807 1.00 6.78 165 LYS u O 1
ATOM 1146 N N . PRO A 1 169 ? -73.985 -10.119 24.165 1.00 9.25 166 PRO u N 1
ATOM 1147 C CA . PRO A 1 169 ? -74.974 -10.194 25.245 1.00 9.25 166 PRO u CA 1
ATOM 1148 C C . PRO A 1 169 ? -76.183 -9.312 24.978 1.00 9.25 166 PRO u C 1
ATOM 1149 O O . PRO A 1 169 ? -76.081 -8.240 24.380 1.00 9.25 166 PRO u O 1
ATOM 1153 N N . LEU A 1 170 ? -77.342 -9.769 25.440 1.00 14.40 167 LEU u N 1
ATOM 1154 C CA . LEU A 1 170 ?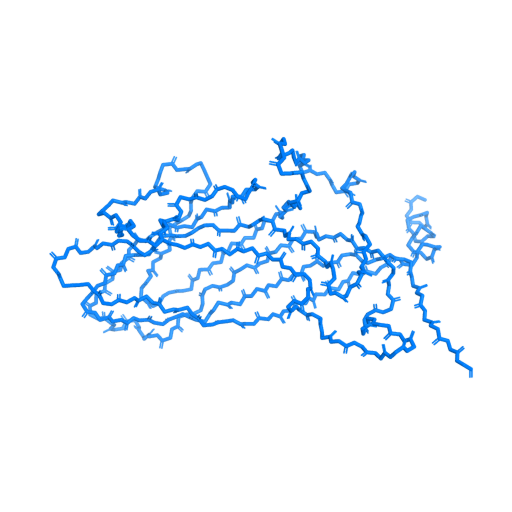 -78.587 -9.027 25.254 1.00 14.40 167 LEU u CA 1
ATOM 1155 C C . LEU A 1 170 ? -78.830 -8.186 26.502 1.00 14.40 167 LEU u C 1
ATOM 1156 O O . LEU A 1 170 ? -79.427 -8.622 27.485 1.00 14.40 167 LEU u O 1
ATOM 1161 N N . ILE A 1 171 ? -78.340 -6.950 26.453 1.00 20.26 168 ILE u N 1
ATOM 1162 C CA . ILE A 1 171 ? -78.373 -6.084 27.626 1.00 20.26 168 ILE u CA 1
ATOM 1163 C C . ILE A 1 171 ? -79.613 -5.203 27.615 1.00 20.26 168 ILE u C 1
ATOM 1164 O O . ILE A 1 171 ? -80.477 -5.300 28.493 1.00 20.26 168 ILE u O 1
ATOM 1169 N N . ASP A 1 172 ? -79.719 -4.333 26.619 1.00 32.47 169 ASP u N 1
ATOM 1170 C CA . ASP A 1 172 ? -80.774 -3.338 26.554 1.00 32.47 169 ASP u CA 1
ATOM 1171 C C . ASP A 1 172 ? -81.890 -3.818 25.640 1.00 32.47 169 ASP u C 1
ATOM 1172 O O . ASP A 1 172 ? -81.644 -4.348 24.554 1.00 32.47 169 ASP u O 1
ATOM 1177 N N . GLY A 1 173 ? -83.121 -3.628 26.098 1.00 35.13 170 GLY u N 1
ATOM 1178 C CA . GLY A 1 173 ? -84.280 -3.949 25.295 1.00 35.13 170 GLY u CA 1
ATOM 1179 C C . GLY A 1 173 ? -84.726 -2.766 24.465 1.00 35.13 170 GLY u C 1
ATOM 1180 O O . GLY A 1 173 ? -85.336 -2.936 23.407 1.00 35.13 170 GLY u O 1
ATOM 1181 N N . ASN A 1 174 ? -84.403 -1.558 24.930 1.00 37.09 171 ASN u N 1
ATOM 1182 C CA . ASN A 1 174 ? -84.837 -0.349 24.241 1.00 37.09 171 ASN u CA 1
ATOM 1183 C C . ASN A 1 174 ? -83.910 -0.006 23.079 1.00 37.09 171 ASN u C 1
ATOM 1184 O O . ASN A 1 174 ? -84.378 0.283 21.974 1.00 37.09 171 ASN u O 1
ATOM 1189 N N . THR A 1 175 ? -82.595 -0.029 23.304 1.00 29.50 172 THR u N 1
ATOM 1190 C CA . THR A 1 175 ? -81.645 0.341 22.260 1.00 29.50 172 THR u CA 1
ATOM 1191 C C . THR A 1 175 ? -81.001 -0.850 21.564 1.00 29.50 172 THR u C 1
ATOM 1192 O O . THR A 1 175 ? -80.759 -0.781 20.357 1.00 29.50 172 THR u O 1
ATOM 1196 N N . GLY A 1 176 ? -80.713 -1.929 22.284 1.00 22.76 173 GLY u N 1
ATOM 1197 C CA . GLY A 1 176 ? -80.165 -3.125 21.660 1.00 22.76 173 GLY u CA 1
ATOM 1198 C C . GLY A 1 176 ? -78.729 -2.996 21.200 1.00 22.76 173 GLY u C 1
ATOM 1199 O O . GLY A 1 176 ? -78.342 -3.630 20.213 1.00 22.76 173 GLY u O 1
ATOM 1200 N N . PHE A 1 177 ? -77.931 -2.191 21.893 1.00 17.22 174 PHE u N 1
ATOM 1201 C CA . PHE A 1 177 ? -76.551 -1.949 21.499 1.00 17.22 174 PHE u CA 1
ATOM 1202 C C . PHE A 1 177 ? -75.679 -3.180 21.732 1.00 17.22 174 PHE u C 1
ATOM 1203 O O . PHE A 1 177 ? -75.972 -4.024 22.581 1.00 17.22 174 PHE u O 1
ATOM 1211 N N . PHE A 1 178 ? -74.593 -3.273 20.968 1.00 8.76 175 PHE u N 1
ATOM 1212 C CA . PHE A 1 178 ? -73.584 -4.301 21.185 1.00 8.76 175 PHE u CA 1
ATOM 1213 C C . PHE A 1 1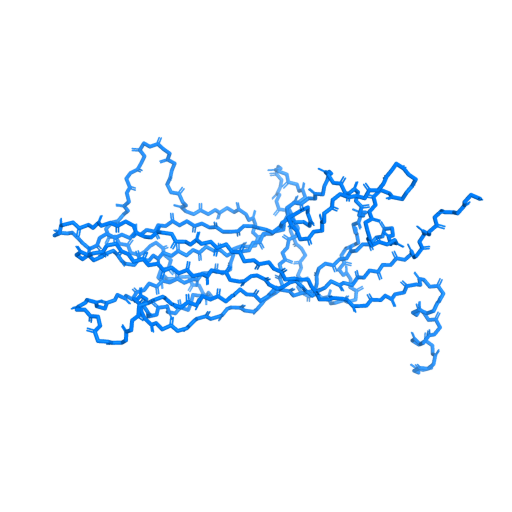78 ? -72.224 -3.782 20.737 1.00 8.76 175 PHE u C 1
ATOM 1214 O O . PHE A 1 178 ? -72.117 -2.924 19.862 1.00 8.76 175 PHE u O 1
ATOM 1222 N N . GLN A 1 179 ? -71.196 -4.325 21.335 1.00 6.06 176 GLN u N 1
ATOM 1223 C CA . GLN A 1 179 ? -69.806 -3.966 21.122 1.00 6.06 176 GLN u CA 1
ATOM 1224 C C . GLN A 1 179 ? -69.293 -4.528 19.806 1.00 6.06 176 GLN u C 1
ATOM 1225 O O . GLN A 1 179 ? -69.797 -5.536 19.308 1.00 6.06 176 GLN u O 1
ATOM 1231 N N . PRO A 1 180 ? -68.298 -3.886 19.198 1.00 6.03 177 PRO u N 1
ATOM 1232 C CA . PRO A 1 180 ? -67.520 -4.556 18.153 1.00 6.03 177 PRO u CA 1
ATOM 1233 C C . PRO A 1 180 ? -66.629 -5.635 18.754 1.00 6.03 177 PRO u C 1
ATOM 1234 O O . PRO A 1 180 ? -66.446 -5.737 19.965 1.00 6.03 177 PRO u O 1
ATOM 1238 N N . ASN A 1 181 ? -66.053 -6.446 17.873 1.00 7.86 178 ASN u N 1
ATOM 1239 C CA . ASN A 1 181 ? -65.140 -7.503 18.291 1.00 7.86 178 ASN u CA 1
ATOM 1240 C C . ASN A 1 181 ? -63.818 -6.932 18.785 1.00 7.86 178 ASN u C 1
ATOM 1241 O O . ASN A 1 181 ? -63.054 -6.360 18.006 1.00 7.86 178 ASN u O 1
ATOM 1246 N N . ASN A 1 182 ? -63.552 -7.080 20.077 1.00 10.37 179 ASN u N 1
ATOM 1247 C CA . ASN A 1 182 ? -62.323 -6.599 20.703 1.00 10.37 179 ASN u CA 1
ATOM 1248 C C . ASN A 1 182 ? -62.147 -7.391 21.988 1.00 10.37 179 ASN u C 1
ATOM 1249 O O . ASN A 1 182 ? -62.946 -7.245 22.914 1.00 10.37 179 ASN u O 1
ATOM 1254 N N . LYS A 1 183 ? -61.111 -8.228 22.048 1.00 9.62 180 LYS u N 1
ATOM 1255 C CA . LYS A 1 183 ? -60.957 -9.122 23.190 1.00 9.62 180 LYS u CA 1
ATOM 1256 C C . LYS A 1 183 ? -60.538 -8.381 24.452 1.00 9.62 180 LYS u C 1
ATOM 1257 O O . LYS A 1 183 ? -60.892 -8.803 25.555 1.00 9.62 180 LYS u O 1
ATOM 1263 N N . GLN A 1 184 ? -59.814 -7.274 24.320 1.00 9.90 181 GLN u N 1
ATOM 1264 C CA . GLN A 1 184 ? -59.355 -6.558 25.500 1.00 9.90 181 GLN u CA 1
ATOM 1265 C C . GLN A 1 184 ? -60.455 -5.721 26.141 1.00 9.90 181 GLN u C 1
ATOM 1266 O O . GLN A 1 184 ? -60.422 -5.504 27.353 1.00 9.90 181 GLN u O 1
ATOM 1272 N N . ASN A 1 185 ? -61.453 -5.286 25.374 1.00 8.80 182 ASN u N 1
ATOM 1273 C CA . ASN A 1 185 ? -62.441 -4.333 25.861 1.00 8.80 182 ASN u CA 1
ATOM 1274 C C . ASN A 1 185 ? -63.814 -4.956 26.087 1.00 8.80 182 ASN u C 1
ATOM 1275 O O . ASN A 1 185 ? -64.756 -4.240 26.426 1.00 8.80 182 ASN u O 1
ATOM 1280 N N . ALA A 1 186 ? -63.942 -6.271 25.926 1.00 6.32 183 ALA u N 1
ATOM 1281 C CA . ALA A 1 186 ? -65.233 -6.936 26.065 1.00 6.32 183 ALA u CA 1
ATOM 1282 C C . ALA A 1 186 ? -65.737 -6.901 27.508 1.00 6.32 183 ALA u C 1
ATOM 1283 O O . ALA A 1 186 ? -64.980 -7.133 28.455 1.00 6.32 183 ALA u O 1
ATOM 1285 N N . LEU A 1 187 ? -67.029 -6.609 27.658 1.00 7.91 184 LEU u N 1
ATOM 1286 C CA . LEU A 1 187 ? -67.638 -6.364 28.963 1.00 7.91 184 LEU u CA 1
ATOM 1287 C C . LEU A 1 187 ? -67.696 -7.619 29.831 1.00 7.91 184 LEU u C 1
ATOM 1288 O O . LEU A 1 187 ? -67.841 -8.736 29.333 1.00 7.91 184 LEU u O 1
ATOM 1293 N N . TRP A 1 188 ? -67.588 -7.420 31.142 1.00 14.87 185 TRP u N 1
ATOM 1294 C CA . TRP A 1 188 ? -67.691 -8.480 32.136 1.00 14.87 185 TRP u CA 1
ATOM 1295 C C . TRP A 1 188 ? -69.089 -8.511 32.738 1.00 14.87 185 TRP u C 1
ATOM 1296 O O . TRP A 1 188 ? -69.759 -7.486 32.860 1.00 14.87 185 TRP u O 1
ATOM 1307 N N . PHE A 1 189 ? -69.523 -9.706 33.117 1.00 11.88 186 PHE u N 1
ATOM 1308 C CA . PHE A 1 189 ? -70.859 -9.907 33.645 1.00 11.88 186 PHE u CA 1
ATOM 1309 C C . PHE A 1 189 ? -70.799 -10.764 34.900 1.00 11.88 186 PHE u C 1
ATOM 1310 O O . PHE A 1 189 ? -69.960 -11.662 34.990 1.00 11.88 186 PHE u O 1
ATOM 1318 N N . PRO A 1 190 ? -71.662 -10.510 35.883 1.00 12.29 187 PRO u N 1
ATOM 1319 C CA . PRO A 1 190 ? -71.692 -11.364 37.077 1.00 12.29 187 PRO u CA 1
ATOM 1320 C C . PRO A 1 190 ? -72.312 -12.717 36.769 1.00 12.29 187 PRO u C 1
ATOM 1321 O O . PRO A 1 190 ? -73.311 -12.809 36.054 1.00 12.29 187 PRO u O 1
ATOM 1325 N N . ASN A 1 191 ? -71.703 -13.764 37.309 1.00 19.39 188 ASN u N 1
ATOM 1326 C CA . ASN A 1 191 ? -72.244 -15.116 37.245 1.00 19.39 188 ASN u CA 1
ATOM 1327 C C . ASN A 1 191 ? -73.190 -15.300 38.427 1.00 19.39 188 ASN u C 1
ATOM 1328 O O . ASN A 1 191 ? -72.745 -15.416 39.572 1.00 19.39 188 ASN u O 1
ATOM 1333 N N . LYS A 1 192 ? -74.497 -15.325 38.158 1.00 26.68 189 LYS u N 1
ATOM 1334 C CA . LYS A 1 192 ? -75.489 -15.250 39.220 1.00 26.68 189 LYS u CA 1
ATOM 1335 C C . LYS A 1 192 ? -76.323 -16.510 39.416 1.00 26.68 189 LYS u C 1
ATOM 1336 O O . LYS A 1 192 ? -77.044 -16.582 40.416 1.00 26.68 189 LYS u O 1
ATOM 1342 N N . GLN A 1 193 ? -76.235 -17.489 38.509 1.00 27.76 190 GLN u N 1
ATOM 1343 C CA . GLN A 1 193 ? -76.801 -18.841 38.651 1.00 27.76 190 GLN u CA 1
ATOM 1344 C C . GLN A 1 193 ? -78.322 -18.799 38.850 1.00 27.76 190 GLN u C 1
ATOM 1345 O O . GLN A 1 193 ? -78.852 -18.950 39.949 1.00 27.76 190 GLN u O 1
ATOM 1351 N N . GLY A 1 194 ? -79.006 -18.481 37.760 1.00 31.55 191 GLY u N 1
ATOM 1352 C CA . GLY A 1 194 ? -80.453 -18.467 37.764 1.00 31.55 191 GLY u CA 1
ATOM 1353 C C . GLY A 1 194 ? -80.970 -17.180 37.172 1.00 31.55 191 GLY u C 1
ATOM 1354 O O . GLY A 1 194 ? -82.000 -17.160 36.493 1.00 31.55 191 GLY u O 1
ATOM 1355 N N . GLN A 1 195 ? -80.245 -16.091 37.420 1.00 31.91 192 GLN u N 1
ATOM 1356 C CA . GLN A 1 195 ? -80.560 -14.795 36.839 1.00 31.91 192 GLN u CA 1
ATOM 1357 C C . GLN A 1 195 ? -79.601 -14.427 35.713 1.00 31.91 192 GLN u C 1
ATOM 1358 O O . GLN A 1 195 ? -79.387 -13.240 35.455 1.00 31.91 192 GLN u O 1
ATOM 1364 N N . ASN A 1 196 ? -79.026 -15.416 35.031 1.00 22.49 193 ASN u N 1
ATOM 1365 C CA . ASN A 1 196 ? -78.034 -15.137 34.002 1.00 22.49 193 ASN u CA 1
ATOM 1366 C C . ASN A 1 196 ? -78.701 -14.605 32.736 1.00 22.49 193 ASN u C 1
ATOM 1367 O O . ASN A 1 196 ? -79.861 -14.915 32.454 1.00 22.49 193 ASN u O 1
ATOM 1372 N N . ILE A 1 197 ? -77.968 -13.781 31.986 1.00 15.53 194 ILE u N 1
ATOM 1373 C CA . ILE A 1 197 ? -78.525 -13.134 30.802 1.00 15.53 194 ILE u CA 1
ATOM 1374 C C . ILE A 1 197 ? -78.443 -14.056 29.588 1.00 15.53 194 ILE u C 1
ATOM 1375 O O . ILE A 1 197 ? -77.793 -15.106 29.600 1.00 15.53 194 ILE u O 1
ATOM 1380 N N . GLN A 1 198 ? -79.137 -13.652 28.528 1.00 14.84 195 GLN u N 1
ATOM 1381 C CA . GLN A 1 198 ? -79.095 -14.297 27.224 1.00 14.84 195 GLN u CA 1
ATOM 1382 C C . GLN A 1 198 ? -77.932 -13.754 26.404 1.00 14.84 195 GLN u C 1
ATOM 1383 O O . GLN A 1 198 ? -77.572 -12.580 26.505 1.00 14.84 195 GLN u O 1
ATOM 1389 N N . TRP A 1 199 ? -77.354 -14.612 25.576 1.00 11.51 196 TRP u N 1
ATOM 1390 C CA . TRP A 1 199 ? -76.349 -14.202 24.608 1.00 11.51 196 TRP u CA 1
ATOM 1391 C C . TRP A 1 199 ? -76.850 -14.565 23.218 1.00 11.51 196 TRP u C 1
ATOM 1392 O O . TRP A 1 199 ? -77.381 -15.657 23.008 1.00 11.51 196 TRP u O 1
ATOM 1403 N N . SER A 1 200 ? -76.690 -13.645 22.276 1.00 10.52 197 SER u N 1
ATOM 1404 C CA . SER A 1 200 ? -77.421 -13.726 21.021 1.00 10.52 197 SER u CA 1
ATOM 1405 C C . SER A 1 200 ? -76.594 -14.431 19.962 1.00 10.52 197 SER u C 1
ATOM 1406 O O . SER A 1 200 ? -75.445 -14.060 19.702 1.00 10.52 197 SER u O 1
ATOM 1409 N N . GLY A 1 201 ? -77.190 -15.452 19.362 1.00 9.96 198 GLY u N 1
ATOM 1410 C CA . GLY A 1 201 ? -76.505 -16.292 18.419 1.00 9.96 198 GLY u CA 1
ATOM 1411 C C . GLY A 1 201 ? -77.077 -16.431 17.032 1.00 9.96 198 GLY u C 1
ATOM 1412 O O . GLY A 1 201 ? -76.962 -15.541 16.191 1.00 9.96 198 GLY u O 1
ATOM 1413 N N . LEU A 1 202 ? -77.669 -17.591 16.785 1.00 9.34 199 LEU u N 1
ATOM 1414 C CA . LEU A 1 202 ? -77.779 -18.143 15.449 1.00 9.34 199 LEU u CA 1
ATOM 1415 C C . LEU A 1 202 ? -79.234 -18.227 15.009 1.00 9.34 199 LEU u C 1
ATOM 1416 O O . LEU A 1 202 ? -80.091 -18.707 15.753 1.00 9.34 199 LEU u O 1
ATOM 1421 N N . GLY A 1 203 ? -79.500 -17.766 13.794 1.00 8.94 200 GLY u N 1
ATOM 1422 C CA . GLY A 1 203 ? -80.759 -18.033 13.130 1.00 8.94 200 GLY u CA 1
ATOM 1423 C C . GLY A 1 203 ? -80.554 -19.042 12.023 1.00 8.94 200 GLY u C 1
ATOM 1424 O O . GLY A 1 203 ? -79.478 -19.079 11.427 1.00 8.94 200 GLY u O 1
ATOM 1425 N N . PHE A 1 204 ? -81.544 -19.879 11.742 1.00 12.27 201 PHE u N 1
ATOM 1426 C CA . PHE A 1 204 ? -81.401 -20.887 10.705 1.00 12.27 201 PHE u CA 1
ATOM 1427 C C . PHE A 1 204 ? -82.734 -21.137 10.018 1.00 12.27 201 PHE u C 1
ATOM 1428 O O . PHE A 1 204 ? -83.805 -20.967 10.600 1.00 12.27 201 PHE u O 1
ATOM 1436 N N . ALA A 1 205 ? -82.645 -21.552 8.761 1.00 15.05 202 ALA u N 1
ATOM 1437 C CA . ALA A 1 205 ? -83.803 -21.944 7.969 1.00 15.05 202 ALA u CA 1
ATOM 1438 C C . ALA A 1 205 ? -83.468 -23.278 7.324 1.00 15.05 202 ALA u C 1
ATOM 1439 O O . ALA A 1 205 ? -82.390 -23.426 6.749 1.00 15.05 202 ALA u O 1
ATOM 1441 N N . MET A 1 206 ? -84.373 -24.245 7.420 1.00 21.48 203 MET u N 1
ATOM 1442 C CA . MET A 1 206 ? -84.125 -25.591 6.927 1.00 21.48 203 MET u CA 1
ATOM 1443 C C . MET A 1 206 ? -85.229 -26.030 5.977 1.00 21.48 203 MET u C 1
ATOM 1444 O O . MET A 1 206 ? -86.415 -25.875 6.275 1.00 21.48 203 MET u O 1
ATOM 1449 N N . GLN A 1 207 ? -84.829 -26.587 4.837 1.00 20.45 204 GLN u N 1
ATOM 1450 C CA . GLN A 1 207 ? -85.791 -27.080 3.863 1.00 20.45 204 GLN u CA 1
ATOM 1451 C C . GLN A 1 207 ? -86.461 -28.360 4.346 1.00 20.45 204 GLN u C 1
ATOM 1452 O O . GLN A 1 207 ? -85.805 -29.321 4.748 1.00 20.45 204 GLN u O 1
ATOM 1458 N N . LYS A 1 208 ? -87.788 -28.364 4.291 1.00 27.89 205 LYS u N 1
ATOM 1459 C CA . LYS A 1 208 ? -88.599 -29.495 4.716 1.00 27.89 205 LYS u CA 1
ATOM 1460 C C . LYS A 1 208 ? -88.907 -30.353 3.499 1.00 27.89 205 LYS u C 1
ATOM 1461 O O . LYS A 1 208 ? -89.179 -29.823 2.416 1.00 27.89 205 LYS u O 1
ATOM 1467 N N . GLY A 1 209 ? -88.840 -31.665 3.671 1.00 33.44 206 GLY u N 1
ATOM 1468 C CA . GLY A 1 209 ? -89.072 -32.618 2.609 1.00 33.44 206 GLY u CA 1
ATOM 1469 C C . GLY A 1 209 ? -90.240 -33.541 2.883 1.00 33.44 206 GLY u C 1
ATOM 1470 O O . GLY A 1 209 ? -91.160 -33.213 3.641 1.00 33.44 206 GLY u O 1
ATOM 1471 N N . ASN A 1 210 ? -90.198 -34.718 2.263 1.00 36.70 207 ASN u N 1
ATOM 1472 C CA . ASN A 1 210 ? -91.266 -35.704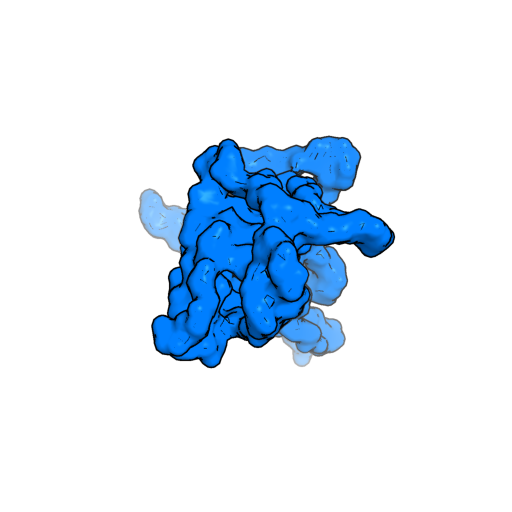 2.357 1.00 36.70 207 ASN u CA 1
ATOM 1473 C C . ASN A 1 210 ? -91.318 -36.413 3.702 1.00 36.70 207 ASN u C 1
ATOM 1474 O O . ASN A 1 210 ? -92.341 -37.022 4.028 1.00 36.70 207 ASN u O 1
ATOM 1479 N N . GLU A 1 211 ? -90.245 -36.356 4.480 1.00 34.99 208 GLU u N 1
ATOM 1480 C CA . GLU A 1 211 ? -90.153 -37.061 5.744 1.00 34.99 208 GLU u CA 1
ATOM 1481 C C . GLU A 1 211 ? -89.532 -36.138 6.780 1.00 34.99 208 GLU u C 1
ATOM 1482 O O . GLU A 1 211 ? -88.644 -35.342 6.468 1.00 34.99 208 GLU u O 1
ATOM 1488 N N . ALA A 1 212 ? -90.027 -36.234 8.013 1.00 28.85 209 ALA u N 1
ATOM 1489 C CA . ALA A 1 212 ? -89.474 -35.483 9.134 1.00 28.85 209 ALA u CA 1
ATOM 1490 C C . ALA A 1 212 ? -88.109 -36.060 9.488 1.00 28.85 209 ALA u C 1
ATOM 1491 O O . ALA A 1 212 ? -87.943 -37.282 9.537 1.00 28.85 209 ALA u O 1
ATOM 1493 N N . TYR A 1 213 ? -87.132 -35.196 9.732 1.00 20.97 210 TYR u N 1
ATOM 1494 C CA . TYR A 1 213 ? -85.784 -35.643 10.041 1.00 20.97 210 TYR u CA 1
ATOM 1495 C C . TYR A 1 213 ? -85.260 -34.979 11.310 1.00 20.97 210 TYR u C 1
ATOM 1496 O O . TYR A 1 213 ? -85.860 -34.055 11.860 1.00 20.97 210 TYR u O 1
ATOM 1505 N N . ASN A 1 214 ? -84.102 -35.457 11.750 1.00 20.22 211 ASN u N 1
ATOM 1506 C CA . ASN A 1 214 ? -83.545 -35.169 13.060 1.00 20.22 211 ASN u CA 1
ATOM 1507 C C . ASN A 1 214 ? -82.141 -34.593 12.972 1.00 20.22 211 ASN u C 1
ATOM 1508 O O . ASN A 1 214 ? -81.339 -34.973 12.118 1.00 20.22 211 ASN u O 1
ATOM 1513 N N . TYR A 1 215 ? -81.849 -33.698 13.910 1.00 14.77 212 TYR u N 1
ATOM 1514 C CA . TYR A 1 215 ? -80.500 -33.224 14.168 1.00 14.77 212 TYR u CA 1
ATOM 1515 C C . TYR A 1 215 ? -80.267 -33.195 15.669 1.00 14.77 212 TYR u C 1
ATOM 1516 O O . TYR A 1 215 ? -81.163 -32.859 16.444 1.00 14.77 212 TYR u O 1
ATOM 1525 N N . GLN A 1 216 ? -79.061 -33.558 16.074 1.00 13.08 213 GLN u N 1
ATOM 1526 C CA . GLN A 1 216 ? -78.581 -33.297 17.426 1.00 13.08 213 GLN u CA 1
ATOM 1527 C C . GLN A 1 216 ? -77.716 -32.047 17.335 1.00 13.08 213 GLN u C 1
ATOM 1528 O O . GLN A 1 216 ? -76.693 -32.039 16.649 1.00 13.08 213 GLN u O 1
ATOM 1534 N N . VAL A 1 217 ? -78.135 -30.986 18.008 1.00 11.59 214 VAL u N 1
ATOM 1535 C CA . VAL A 1 217 ? -77.401 -29.731 17.986 1.00 11.59 214 VAL u CA 1
ATOM 1536 C C . VAL A 1 217 ? -76.546 -29.644 19.239 1.00 11.59 214 VAL u C 1
ATOM 1537 O O . VAL A 1 217 ? -77.062 -29.682 20.359 1.00 11.59 214 VAL u O 1
ATOM 1541 N N . ARG A 1 218 ? -75.239 -29.517 19.052 1.00 11.80 215 ARG u N 1
ATOM 1542 C CA . ARG A 1 218 ? -74.295 -29.408 20.154 1.00 11.80 215 ARG u CA 1
ATOM 1543 C C . ARG A 1 218 ? -73.791 -27.974 20.235 1.00 11.80 215 ARG u C 1
ATOM 1544 O O . ARG A 1 218 ? -73.342 -27.414 19.232 1.00 11.80 215 ARG u O 1
ATOM 1552 N N . PHE A 1 219 ? -73.878 -27.382 21.421 1.00 11.17 216 PHE u N 1
ATOM 1553 C CA . PHE A 1 219 ? -73.367 -26.043 21.682 1.00 11.17 216 PHE u CA 1
ATOM 1554 C C . PHE A 1 219 ? -72.130 -26.139 22.556 1.00 11.17 216 PHE u C 1
ATOM 1555 O O . PHE A 1 219 ? -72.107 -26.903 23.519 1.00 11.17 216 PHE u O 1
ATOM 1563 N N . THR A 1 220 ? -71.118 -25.347 22.245 1.00 7.69 217 THR u N 1
ATOM 1564 C CA . THR A 1 220 ? -69.882 -25.341 23.015 1.00 7.69 217 THR u CA 1
ATOM 1565 C C . THR A 1 220 ? -69.502 -23.901 23.323 1.00 7.69 217 THR u C 1
ATOM 1566 O O . THR A 1 220 ? -69.182 -23.132 22.414 1.00 7.69 217 THR u O 1
ATOM 1570 N N . LEU A 1 221 ? -69.532 -23.543 24.602 1.00 7.32 218 LEU u N 1
ATOM 1571 C CA . LEU A 1 221 ? -69.125 -22.220 25.047 1.00 7.32 218 LEU u CA 1
ATOM 1572 C C . LEU A 1 221 ? -67.659 -22.224 25.443 1.00 7.32 218 LEU u C 1
ATOM 1573 O O . LEU A 1 221 ? -67.177 -23.156 26.086 1.00 7.32 218 LEU u O 1
ATOM 1578 N N . TYR A 1 222 ? -66.956 -21.174 25.058 1.00 6.68 219 TYR u N 1
ATOM 1579 C CA . TYR A 1 222 ? -65.579 -20.937 25.475 1.00 6.68 219 TYR u CA 1
ATOM 1580 C C . TYR A 1 222 ? -65.620 -19.717 26.390 1.00 6.68 219 TYR u C 1
ATOM 1581 O O . TYR A 1 222 ? -65.720 -18.580 25.933 1.00 6.68 219 TYR u O 1
ATOM 1590 N N . VAL A 1 223 ? -65.566 -19.964 27.681 1.00 7.49 220 VAL u N 1
ATOM 1591 C CA . VAL A 1 223 ? -65.845 -18.941 28.680 1.00 7.49 220 VAL u CA 1
ATOM 1592 C C . VAL A 1 223 ? -64.555 -18.570 29.399 1.00 7.49 220 VAL u C 1
ATOM 1593 O O . VAL A 1 223 ? -63.709 -19.417 29.683 1.00 7.49 220 VAL u O 1
ATOM 1597 N N . GLN A 1 224 ? -64.392 -17.284 29.680 1.00 9.07 221 GLN u N 1
ATOM 1598 C CA . GLN A 1 224 ? -63.307 -16.779 30.508 1.00 9.07 221 GLN u CA 1
ATOM 1599 C C . GLN A 1 224 ? -63.899 -16.307 31.829 1.00 9.07 221 GLN u C 1
ATOM 1600 O O . GLN A 1 224 ? -64.755 -15.424 31.840 1.00 9.07 221 GLN u O 1
ATOM 1606 N N . PHE A 1 225 ? -63.462 -16.904 32.932 1.00 10.83 222 PHE u N 1
ATOM 1607 C CA . PHE A 1 225 ? -63.965 -16.584 34.263 1.00 10.83 222 PHE u CA 1
ATOM 1608 C C . PHE A 1 225 ? -62.972 -15.718 35.030 1.00 10.83 222 PHE u C 1
ATOM 1609 O O . PHE A 1 225 ? -61.778 -15.686 34.734 1.00 10.83 222 PHE u O 1
ATOM 1617 N N . ARG A 1 226 ? -63.482 -15.029 36.051 1.00 13.12 223 ARG u N 1
ATOM 1618 C CA . ARG A 1 226 ? -62.691 -14.095 36.842 1.00 13.12 223 ARG u CA 1
ATOM 1619 C C . ARG A 1 226 ? -63.187 -14.120 38.287 1.00 13.12 223 ARG u C 1
ATOM 1620 O O . ARG A 1 226 ? -64.367 -14.376 38.525 1.00 13.12 223 ARG u O 1
ATOM 1628 N N . GLU A 1 227 ? -62.273 -13.853 39.236 1.00 16.80 224 GLU u N 1
ATOM 1629 C CA . GLU A 1 227 ? -62.538 -13.675 40.674 1.00 16.80 224 GLU u CA 1
ATOM 1630 C C . GLU A 1 227 ? -63.114 -14.947 41.313 1.00 16.80 224 GLU u C 1
ATOM 1631 O O . GLU A 1 227 ? -64.319 -15.109 41.507 1.00 16.80 224 GLU u O 1
ATOM 1637 N N . PHE A 1 228 ? -62.206 -15.900 41.503 1.00 17.29 225 PHE u N 1
ATOM 1638 C CA . PHE A 1 228 ? -62.412 -17.079 42.341 1.00 17.29 225 PHE u CA 1
ATOM 1639 C C . PHE A 1 228 ? -62.981 -16.742 43.721 1.00 17.29 225 PHE u C 1
ATOM 1640 O O . PHE A 1 228 ? -62.383 -15.963 44.468 1.00 17.29 225 PHE u O 1
ATOM 1648 N N . ASP A 1 229 ? -64.145 -17.302 44.064 1.00 19.73 226 ASP u N 1
ATOM 1649 C CA . ASP A 1 229 ? -64.773 -17.085 45.368 1.00 19.73 226 ASP u CA 1
ATOM 1650 C C . ASP A 1 229 ? -65.412 -18.379 45.869 1.00 19.73 226 ASP u C 1
ATOM 1651 O O . ASP A 1 229 ? -66.574 -18.672 45.579 1.00 19.73 226 ASP u O 1
ATOM 1656 N N . LEU A 1 230 ? -64.668 -19.144 46.651 1.00 21.19 227 LEU u N 1
ATOM 1657 C CA . LEU A 1 230 ? -65.189 -20.353 47.274 1.00 21.19 227 LEU u CA 1
ATOM 1658 C C . LEU A 1 230 ? -65.438 -20.057 48.747 1.00 21.19 227 LEU u C 1
ATOM 1659 O O . LEU A 1 230 ? -64.516 -19.663 49.466 1.00 21.19 227 LEU u O 1
ATOM 1664 N N . PHE A 1 231 ? -66.679 -20.218 49.192 1.00 22.61 228 PHE u N 1
ATOM 1665 C CA . PHE A 1 231 ? -66.986 -20.085 50.608 1.00 22.61 228 PHE u CA 1
ATOM 1666 C C . PHE A 1 231 ? -66.773 -21.409 51.332 1.00 22.61 228 PHE u C 1
ATOM 1667 O O . PHE A 1 231 ? -67.213 -22.466 50.880 1.00 22.61 228 PHE u O 1
ATOM 1675 N N . ASN A 1 232 ? -66.081 -21.340 52.467 1.00 25.01 229 ASN u N 1
ATOM 1676 C CA . ASN A 1 232 ? -65.804 -22.509 53.288 1.00 25.01 229 ASN u CA 1
ATOM 1677 C C . ASN A 1 232 ? -66.270 -22.243 54.712 1.00 25.01 229 ASN u C 1
ATOM 1678 O O . ASN A 1 232 ? -66.102 -21.142 55.239 1.00 25.01 229 ASN u O 1
ATOM 1683 N N . ASN A 1 233 ? -66.860 -23.261 55.327 1.00 30.55 230 ASN u N 1
ATOM 1684 C CA . ASN A 1 233 ? -67.298 -23.176 56.716 1.00 30.55 230 ASN u CA 1
ATOM 1685 C C . ASN A 1 233 ? -66.207 -23.633 57.673 1.00 30.55 230 ASN u C 1
ATOM 1686 O O . ASN A 1 233 ? -66.212 -24.772 58.133 1.00 30.55 230 ASN u O 1
#